Protein AF-A0A6A1I7L8-F1 (afdb_monomer_lite)

Structure (mmCIF, N/CA/C/O backbone):
data_AF-A0A6A1I7L8-F1
#
_entry.id   AF-A0A6A1I7L8-F1
#
loop_
_atom_site.group_PDB
_atom_site.id
_atom_site.type_symbol
_atom_site.label_atom_id
_atom_site.label_alt_id
_atom_site.label_comp_id
_atom_site.label_asym_id
_atom_site.label_entity_id
_atom_site.label_seq_id
_atom_site.pdbx_PDB_ins_code
_atom_site.Cartn_x
_atom_site.Cartn_y
_atom_site.Cartn_z
_atom_site.occupancy
_atom_site.B_iso_or_equiv
_atom_site.auth_seq_id
_atom_site.auth_comp_id
_atom_site.auth_asym_id
_atom_site.auth_atom_id
_atom_site.pdbx_PDB_model_num
ATOM 1 N N . MET A 1 1 ? 28.435 -13.800 -34.096 1.00 47.91 1 MET A N 1
ATOM 2 C CA . MET A 1 1 ? 28.834 -13.375 -35.457 1.00 47.91 1 MET A CA 1
ATOM 3 C C . MET A 1 1 ? 29.481 -11.978 -35.489 1.00 47.91 1 MET A C 1
ATOM 5 O O . MET A 1 1 ? 30.367 -11.780 -36.301 1.00 47.91 1 MET A O 1
ATOM 9 N N . ILE A 1 2 ? 29.151 -11.042 -34.580 1.00 52.22 2 ILE A N 1
ATOM 10 C CA . ILE A 1 2 ? 29.607 -9.632 -34.661 1.00 52.22 2 ILE A CA 1
ATOM 11 C C . ILE A 1 2 ? 30.837 -9.278 -33.787 1.00 52.22 2 ILE A C 1
ATOM 13 O O . ILE A 1 2 ? 31.568 -8.348 -34.122 1.00 52.22 2 ILE A O 1
ATOM 17 N N . ARG A 1 3 ? 31.221 -10.090 -32.781 1.00 52.28 3 ARG A N 1
ATOM 18 C CA . ARG A 1 3 ? 32.589 -10.018 -32.197 1.00 52.28 3 ARG A CA 1
ATOM 19 C C . ARG A 1 3 ? 33.664 -10.113 -33.286 1.00 52.28 3 ARG A C 1
ATOM 21 O O . ARG A 1 3 ? 34.655 -9.396 -33.232 1.00 52.28 3 ARG A O 1
ATOM 28 N N . TYR A 1 4 ? 33.412 -10.916 -34.320 1.00 58.53 4 TYR A N 1
ATOM 29 C CA . TYR A 1 4 ? 34.275 -11.013 -35.494 1.00 58.53 4 TYR A CA 1
ATOM 30 C C . TYR A 1 4 ? 34.304 -9.733 -36.335 1.00 58.53 4 TYR A C 1
ATOM 32 O O . TYR A 1 4 ? 35.308 -9.499 -36.985 1.00 58.53 4 TYR A O 1
ATOM 40 N N . LEU A 1 5 ? 33.272 -8.880 -36.303 1.00 65.12 5 LEU A N 1
ATOM 41 C CA . LEU A 1 5 ? 33.227 -7.621 -37.056 1.00 65.12 5 LEU A CA 1
ATOM 42 C C . LEU A 1 5 ? 34.087 -6.533 -36.397 1.00 65.12 5 LEU A C 1
ATOM 44 O O . LEU A 1 5 ? 34.819 -5.829 -37.085 1.00 65.12 5 LEU A O 1
ATOM 48 N N . LEU A 1 6 ? 34.036 -6.416 -35.065 1.00 69.69 6 LEU A N 1
ATOM 49 C CA . LEU A 1 6 ? 34.905 -5.508 -34.304 1.00 69.69 6 LEU A CA 1
ATOM 50 C C . LEU A 1 6 ? 36.368 -5.955 -34.409 1.00 69.69 6 LEU A C 1
ATOM 52 O O . LEU A 1 6 ? 37.236 -5.149 -34.744 1.00 69.69 6 LEU A O 1
ATOM 56 N N . PHE A 1 7 ? 36.617 -7.259 -34.242 1.00 76.19 7 PHE A N 1
ATOM 57 C CA . PHE A 1 7 ? 37.928 -7.851 -34.506 1.00 76.19 7 PHE A CA 1
ATOM 58 C C . PHE A 1 7 ? 38.370 -7.643 -35.958 1.00 76.19 7 PHE A C 1
ATOM 60 O O . PHE A 1 7 ? 39.517 -7.277 -36.170 1.00 76.19 7 PHE A O 1
ATOM 67 N N . ALA A 1 8 ? 37.488 -7.789 -36.951 1.00 74.69 8 ALA A N 1
ATOM 68 C CA . ALA A 1 8 ? 37.818 -7.559 -38.359 1.00 74.69 8 ALA A CA 1
ATOM 69 C C . ALA A 1 8 ? 38.130 -6.087 -38.663 1.00 74.69 8 ALA A C 1
ATOM 71 O O . ALA A 1 8 ? 39.012 -5.814 -39.470 1.00 74.69 8 ALA A O 1
ATOM 72 N N . ARG A 1 9 ? 37.457 -5.130 -38.011 1.00 77.50 9 ARG A N 1
ATOM 73 C CA . ARG A 1 9 ? 37.754 -3.693 -38.148 1.00 77.50 9 ARG A CA 1
ATOM 74 C C . ARG A 1 9 ? 39.106 -3.336 -37.528 1.00 77.50 9 ARG A C 1
ATOM 76 O O . ARG A 1 9 ? 39.886 -2.630 -38.159 1.00 77.50 9 ARG A O 1
ATOM 83 N N . ILE A 1 10 ? 39.409 -3.867 -36.341 1.00 82.38 10 ILE A N 1
ATOM 84 C CA . ILE A 1 10 ? 40.717 -3.701 -35.684 1.00 82.38 10 ILE A CA 1
ATOM 85 C C . ILE A 1 10 ? 41.819 -4.360 -36.524 1.00 82.38 10 ILE A C 1
ATOM 87 O O . ILE A 1 10 ? 42.832 -3.730 -36.816 1.00 82.38 10 ILE A O 1
ATOM 91 N N . LEU A 1 11 ? 41.593 -5.593 -36.986 1.00 86.12 11 LEU A N 1
ATOM 92 C CA . LEU A 1 11 ? 42.501 -6.315 -37.877 1.00 86.12 11 LEU A CA 1
ATOM 93 C C . LEU A 1 11 ? 42.720 -5.542 -39.185 1.00 86.12 11 LEU A C 1
ATOM 95 O O . LEU A 1 11 ? 43.849 -5.429 -39.646 1.00 86.12 11 LEU A O 1
ATOM 99 N N . GLY A 1 12 ? 41.662 -4.954 -39.747 1.00 81.44 12 GLY A N 1
ATOM 100 C CA . GLY A 1 12 ? 41.728 -4.105 -40.932 1.00 81.44 12 GLY A CA 1
ATOM 101 C C . GLY A 1 12 ? 42.631 -2.889 -40.730 1.00 81.44 12 GLY A C 1
ATOM 102 O O . GLY A 1 12 ? 43.485 -2.629 -41.570 1.00 81.44 12 GLY A O 1
ATOM 103 N N . ILE A 1 13 ? 42.521 -2.189 -39.597 1.00 85.69 13 ILE A N 1
ATOM 104 C CA . ILE A 1 13 ? 43.410 -1.062 -39.260 1.00 85.69 13 ILE A CA 1
ATOM 105 C C . ILE A 1 13 ? 44.871 -1.525 -39.162 1.00 85.69 13 ILE A C 1
ATOM 107 O O . ILE A 1 13 ? 45.760 -0.877 -39.717 1.00 85.69 13 ILE A O 1
ATOM 111 N N . VAL A 1 14 ? 45.120 -2.662 -38.506 1.00 87.62 14 VAL A N 1
ATOM 112 C CA . VAL A 1 14 ? 46.470 -3.230 -38.353 1.00 87.62 14 VAL A CA 1
ATOM 113 C C . VAL A 1 14 ? 47.073 -3.597 -39.712 1.00 87.62 14 VAL A C 1
ATOM 115 O O . VAL A 1 14 ? 48.212 -3.226 -40.001 1.00 87.62 14 VAL A O 1
ATOM 118 N N . VAL A 1 15 ? 46.305 -4.265 -40.577 1.00 87.19 15 VAL A N 1
ATOM 119 C CA . VAL A 1 15 ? 46.746 -4.657 -41.924 1.00 87.19 15 VAL A CA 1
ATOM 120 C C . VAL A 1 15 ? 47.022 -3.427 -42.788 1.00 87.19 15 VAL A C 1
ATOM 122 O O . VAL A 1 15 ? 48.090 -3.350 -43.392 1.00 87.19 15 VAL A O 1
ATOM 125 N N . LEU A 1 16 ? 46.122 -2.436 -42.797 1.00 84.50 16 LEU A N 1
ATOM 126 C CA . LEU A 1 16 ? 46.302 -1.196 -43.562 1.00 84.50 16 LEU A CA 1
ATOM 127 C C . LEU A 1 16 ? 47.549 -0.426 -43.103 1.00 84.50 16 LEU A C 1
ATOM 129 O O . LEU A 1 16 ? 48.313 0.065 -43.936 1.00 84.50 16 LEU A O 1
ATOM 133 N N . SER A 1 17 ? 47.801 -0.383 -41.791 1.00 83.50 17 SER A N 1
ATOM 134 C CA . SER A 1 17 ? 48.989 0.254 -41.217 1.00 83.50 17 SER A CA 1
ATOM 135 C C . SER A 1 17 ? 50.280 -0.454 -41.638 1.00 83.50 17 SER A C 1
ATOM 137 O O . SER A 1 17 ? 51.259 0.207 -41.992 1.00 83.50 17 SER A O 1
ATOM 139 N N . PHE A 1 18 ? 50.290 -1.791 -41.649 1.00 87.62 18 PHE A N 1
ATOM 140 C CA . PHE A 1 18 ? 51.451 -2.572 -42.082 1.00 87.62 18 PHE A CA 1
ATOM 141 C C . PHE A 1 18 ? 51.715 -2.407 -43.586 1.00 87.62 18 PHE A C 1
ATOM 143 O O . PHE A 1 18 ? 52.853 -2.186 -43.999 1.00 87.62 18 PHE A O 1
ATOM 150 N N . THR A 1 19 ? 50.662 -2.419 -44.412 1.00 82.25 19 THR A N 1
ATOM 151 C CA . THR A 1 19 ? 50.789 -2.190 -45.859 1.00 82.25 19 THR A CA 1
ATOM 152 C C . THR A 1 19 ? 51.269 -0.777 -46.183 1.00 82.25 19 THR A C 1
ATOM 154 O O . THR A 1 19 ? 52.142 -0.614 -47.031 1.00 82.25 19 THR A O 1
ATOM 157 N N . ALA A 1 20 ? 50.777 0.246 -45.477 1.00 82.38 20 ALA A N 1
ATOM 158 C CA . ALA A 1 20 ? 51.224 1.623 -45.669 1.00 82.38 20 ALA A CA 1
ATOM 159 C C . ALA A 1 20 ? 52.717 1.786 -45.328 1.00 82.38 20 ALA A C 1
ATOM 161 O O . ALA A 1 20 ? 53.457 2.414 -46.086 1.00 82.38 20 ALA A O 1
ATOM 162 N N . SER A 1 21 ? 53.170 1.157 -44.236 1.00 84.12 21 SER A N 1
ATOM 163 C CA . SER A 1 21 ? 54.581 1.147 -43.831 1.00 84.12 21 SER A CA 1
ATOM 164 C C . SER A 1 21 ? 55.480 0.451 -44.865 1.00 84.12 21 SER A C 1
ATOM 166 O O . SER A 1 21 ? 56.514 0.996 -45.254 1.00 84.12 21 SER A O 1
ATOM 168 N N . PHE A 1 22 ? 55.054 -0.701 -45.396 1.00 84.44 22 PHE A N 1
ATOM 169 C CA . PHE A 1 22 ? 55.787 -1.420 -46.444 1.00 84.44 22 PHE A CA 1
ATOM 170 C C . PHE A 1 22 ? 55.891 -0.624 -47.758 1.00 84.44 22 PHE A C 1
ATOM 172 O O . PHE A 1 22 ? 56.941 -0.626 -48.403 1.00 84.44 22 PHE A O 1
ATOM 179 N N . LEU A 1 23 ? 54.833 0.093 -48.157 1.00 81.25 23 LEU A N 1
ATOM 180 C CA . LEU A 1 23 ? 54.857 0.918 -49.370 1.00 81.25 23 LEU A CA 1
ATOM 181 C C . LEU A 1 23 ? 55.761 2.156 -49.246 1.00 81.25 23 LEU A C 1
ATOM 183 O O . LEU A 1 23 ? 56.382 2.536 -50.242 1.00 81.25 23 LEU A O 1
ATOM 187 N N . MET A 1 24 ? 55.895 2.748 -48.050 1.00 79.56 24 MET A N 1
ATOM 188 C CA . MET A 1 24 ? 56.848 3.846 -47.824 1.00 79.56 24 MET A CA 1
ATOM 189 C C . MET A 1 24 ? 58.300 3.405 -48.046 1.00 79.56 24 MET A C 1
ATOM 191 O O . MET A 1 24 ? 59.065 4.136 -48.671 1.00 79.56 24 MET A O 1
ATOM 195 N N . LEU A 1 25 ? 58.668 2.192 -47.614 1.00 81.81 25 LEU A N 1
ATOM 196 C CA . LEU A 1 25 ? 60.011 1.626 -47.823 1.00 81.81 25 LEU A CA 1
ATOM 197 C C . LEU A 1 25 ? 60.365 1.443 -49.309 1.00 81.81 25 LEU A C 1
ATOM 199 O O . LEU A 1 25 ? 61.539 1.466 -49.667 1.00 81.81 25 LEU A O 1
ATOM 203 N N . LYS A 1 26 ? 59.363 1.298 -50.186 1.00 82.25 26 LYS A N 1
ATOM 204 C CA . LYS A 1 26 ? 59.544 1.214 -51.645 1.00 82.25 26 LYS A CA 1
ATOM 205 C C . LYS A 1 26 ? 59.574 2.573 -52.360 1.00 82.25 26 LYS A C 1
ATOM 207 O O . LYS A 1 26 ? 59.691 2.595 -53.582 1.00 82.25 26 LYS A O 1
ATOM 212 N N . GLY A 1 27 ? 59.480 3.689 -51.633 1.00 76.44 27 GLY A N 1
ATOM 213 C CA . GLY A 1 27 ? 59.595 5.044 -52.189 1.00 76.44 27 GLY A CA 1
ATOM 214 C C . GLY A 1 27 ? 58.302 5.631 -52.772 1.00 76.44 27 GLY A C 1
ATOM 215 O O . GLY A 1 27 ? 58.328 6.726 -53.330 1.00 76.44 27 GLY A O 1
ATOM 216 N N . PHE A 1 28 ? 57.157 4.955 -52.632 1.00 75.94 28 PHE A N 1
ATOM 217 C CA . PHE A 1 28 ? 55.861 5.488 -53.063 1.00 75.94 28 PHE A CA 1
ATOM 218 C C . PHE A 1 28 ? 55.234 6.331 -51.945 1.00 75.94 28 PHE A C 1
ATOM 220 O O . PHE A 1 28 ? 54.698 5.785 -50.987 1.00 75.94 28 PHE A O 1
ATOM 227 N N . LEU A 1 29 ? 55.267 7.661 -52.064 1.00 70.00 29 LEU A N 1
ATOM 228 C CA . LEU A 1 29 ? 54.791 8.574 -51.008 1.00 70.00 29 LEU A CA 1
ATOM 229 C C . LEU A 1 29 ? 53.274 8.842 -51.031 1.00 70.00 29 LEU A C 1
ATOM 231 O O . LEU A 1 29 ? 52.680 9.103 -49.989 1.00 70.00 29 LEU A O 1
ATOM 235 N N . PHE A 1 30 ? 52.624 8.755 -52.195 1.00 78.00 30 PHE A N 1
ATOM 236 C CA . PHE A 1 30 ? 51.212 9.143 -52.348 1.00 78.00 30 PHE A CA 1
ATOM 237 C C . PHE A 1 30 ? 50.221 8.102 -51.792 1.00 78.00 30 PHE A C 1
ATOM 239 O O . PHE A 1 30 ? 49.217 8.446 -51.175 1.00 78.00 30 PHE A O 1
ATOM 246 N N . ILE A 1 31 ? 50.514 6.813 -51.974 1.00 79.12 31 ILE A N 1
ATOM 247 C CA . ILE A 1 31 ? 49.609 5.711 -51.607 1.00 79.12 31 ILE A CA 1
ATOM 248 C C . ILE A 1 31 ? 49.507 5.522 -50.074 1.00 79.12 31 ILE A C 1
ATOM 250 O O . ILE A 1 31 ? 48.390 5.389 -49.570 1.00 79.12 31 ILE A O 1
ATOM 254 N N . PRO A 1 32 ? 50.606 5.574 -49.292 1.00 80.94 32 PRO A N 1
ATOM 255 C CA . PRO A 1 32 ? 50.542 5.516 -47.828 1.00 80.94 32 PRO A CA 1
ATOM 256 C C . PRO A 1 32 ? 49.742 6.662 -47.195 1.00 80.94 32 PRO A C 1
ATOM 258 O O . PRO A 1 32 ? 49.070 6.447 -46.187 1.00 80.94 32 PRO A O 1
ATOM 261 N N . ALA A 1 33 ? 49.760 7.859 -47.794 1.00 81.50 33 ALA A N 1
ATOM 262 C CA . ALA A 1 33 ? 48.988 9.002 -47.303 1.00 81.50 33 ALA A CA 1
ATOM 263 C C . ALA A 1 33 ? 47.469 8.747 -47.374 1.00 81.50 33 ALA A C 1
ATOM 265 O O . ALA A 1 33 ? 46.736 9.065 -46.436 1.00 81.50 33 ALA A O 1
ATOM 266 N N . LEU A 1 34 ? 47.003 8.097 -48.446 1.00 83.69 34 LEU A N 1
ATOM 267 C CA . LEU A 1 34 ? 45.598 7.724 -48.615 1.00 83.69 34 LEU A CA 1
ATOM 268 C C . LEU A 1 34 ? 45.165 6.657 -47.596 1.00 83.69 34 LEU A C 1
ATOM 270 O O . LEU A 1 34 ? 44.095 6.768 -46.996 1.00 83.69 34 LEU A O 1
ATOM 274 N N . PHE A 1 35 ? 46.029 5.676 -47.317 1.00 83.00 35 PHE A N 1
ATOM 275 C CA . PHE A 1 35 ? 45.791 4.690 -46.259 1.00 83.00 35 PHE A CA 1
ATOM 276 C C . PHE A 1 35 ? 45.744 5.318 -44.860 1.00 83.00 35 PHE A C 1
ATOM 278 O O . PHE A 1 35 ? 44.886 4.944 -44.058 1.00 83.00 35 PHE A O 1
ATOM 285 N N . GLY A 1 36 ? 46.598 6.307 -44.579 1.00 82.19 36 GLY A N 1
ATOM 286 C CA . GLY A 1 36 ? 46.545 7.077 -43.334 1.00 82.19 36 GLY A CA 1
ATOM 287 C C . GLY A 1 36 ? 45.198 7.780 -43.132 1.00 82.19 36 GLY A C 1
ATOM 288 O O . GLY A 1 36 ? 44.627 7.721 -42.042 1.00 82.19 36 GLY A O 1
ATOM 289 N N . PHE A 1 37 ? 44.636 8.365 -44.195 1.00 87.62 37 PHE A N 1
ATOM 290 C CA . PHE A 1 37 ? 43.309 8.987 -44.147 1.00 87.62 37 PHE A CA 1
ATOM 291 C C . PHE A 1 37 ? 42.193 7.963 -43.873 1.00 87.62 37 PHE A C 1
ATOM 293 O O . PHE A 1 37 ? 41.321 8.207 -43.037 1.00 87.62 37 PHE A O 1
ATOM 300 N N . CYS A 1 38 ? 42.245 6.783 -44.502 1.00 82.25 38 CYS A N 1
ATOM 301 C CA . CYS A 1 38 ? 41.293 5.699 -44.238 1.00 82.25 38 CYS A CA 1
ATOM 302 C C . CYS A 1 38 ? 41.364 5.187 -42.790 1.00 82.25 38 CYS A C 1
ATOM 304 O O . CYS A 1 38 ? 40.324 4.948 -42.176 1.00 82.25 38 CYS A O 1
ATOM 306 N N . ILE A 1 39 ? 42.570 5.051 -42.226 1.00 85.56 39 ILE A N 1
ATOM 307 C CA . ILE A 1 39 ? 42.762 4.637 -40.829 1.00 85.56 39 ILE A CA 1
ATOM 308 C C . ILE A 1 39 ? 42.172 5.678 -39.872 1.00 85.56 39 ILE A C 1
ATOM 310 O O . ILE A 1 39 ? 41.450 5.313 -38.944 1.00 85.56 39 ILE A O 1
ATOM 314 N N . LEU A 1 40 ? 42.417 6.971 -40.112 1.00 87.69 40 LEU A N 1
ATOM 315 C CA . LEU A 1 40 ? 41.832 8.047 -39.308 1.00 87.69 40 LEU A CA 1
ATOM 316 C C . LEU A 1 40 ? 40.300 8.037 -39.369 1.00 87.69 40 LEU A C 1
ATOM 318 O O . LEU A 1 40 ? 39.649 8.116 -38.328 1.00 87.69 40 LEU A O 1
ATOM 322 N N . ALA A 1 41 ? 39.718 7.875 -40.559 1.00 85.00 41 ALA A N 1
ATOM 323 C CA . ALA A 1 41 ? 38.268 7.802 -40.727 1.00 85.00 41 ALA A CA 1
ATOM 324 C C . ALA A 1 41 ? 37.651 6.607 -39.972 1.00 85.00 41 ALA A C 1
ATOM 326 O O . ALA A 1 41 ? 36.647 6.771 -39.274 1.00 85.00 41 ALA A O 1
ATOM 327 N N . LEU A 1 42 ? 38.274 5.424 -40.051 1.00 82.00 42 LEU A N 1
ATOM 328 C CA . LEU A 1 42 ? 37.834 4.226 -39.327 1.00 82.00 42 LEU A CA 1
ATOM 329 C C . LEU A 1 42 ? 37.952 4.389 -37.804 1.00 82.00 42 LEU A C 1
ATOM 331 O O . LEU A 1 42 ? 37.029 4.011 -37.080 1.00 82.00 42 LEU A O 1
ATOM 335 N N . SER A 1 43 ? 39.039 4.993 -37.318 1.00 84.00 43 SER A N 1
ATOM 336 C CA . SER A 1 43 ? 39.232 5.284 -35.891 1.00 84.00 43 SER A CA 1
ATOM 337 C C . SER A 1 43 ? 38.190 6.268 -35.355 1.00 84.00 43 SER A C 1
ATOM 339 O O . SER A 1 43 ? 37.606 6.026 -34.299 1.00 84.00 43 SER A O 1
ATOM 341 N N . VAL A 1 44 ? 37.893 7.346 -36.091 1.00 87.44 44 VAL A N 1
ATOM 342 C CA . VAL A 1 44 ? 36.852 8.317 -35.705 1.00 87.44 44 VAL A CA 1
ATOM 343 C C . VAL A 1 44 ? 35.470 7.664 -35.685 1.00 87.44 44 VAL A C 1
ATOM 345 O O . VAL A 1 44 ? 34.674 7.933 -34.783 1.00 87.44 44 VAL A O 1
ATOM 348 N N . PHE A 1 45 ? 35.178 6.792 -36.651 1.00 83.56 45 PHE A N 1
ATOM 349 C CA . PHE A 1 45 ? 33.917 6.058 -36.699 1.00 83.56 45 PHE A CA 1
ATOM 350 C C . PHE A 1 45 ? 33.751 5.124 -35.488 1.00 83.56 45 PHE A C 1
ATOM 352 O O . PHE A 1 45 ? 32.720 5.180 -34.820 1.00 83.56 45 PHE A O 1
ATOM 359 N N . LEU A 1 46 ? 34.780 4.336 -35.152 1.00 80.62 46 LEU A N 1
ATOM 360 C CA . LEU A 1 46 ? 34.793 3.465 -33.966 1.00 80.62 46 LEU A CA 1
ATOM 361 C C . LEU A 1 46 ? 34.649 4.253 -32.658 1.00 80.62 46 LEU A C 1
ATOM 363 O O . LEU A 1 46 ? 33.890 3.853 -31.777 1.00 80.62 46 LEU A O 1
ATOM 367 N N . TYR A 1 47 ? 35.338 5.389 -32.542 1.00 83.06 47 TYR A N 1
ATOM 368 C CA . TYR A 1 47 ? 35.251 6.245 -31.361 1.00 83.06 47 TYR A CA 1
ATOM 369 C C . TYR A 1 47 ? 33.837 6.807 -31.162 1.00 83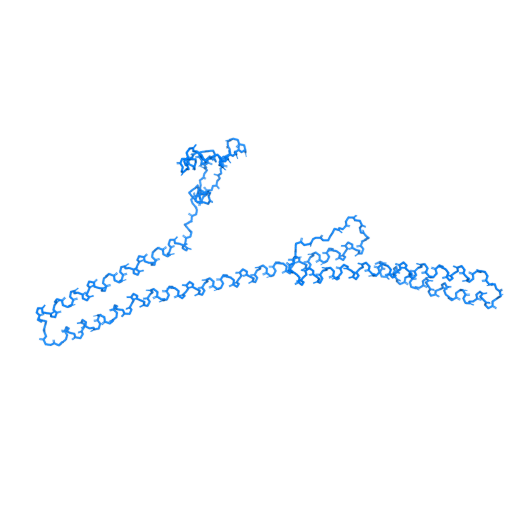.06 47 TYR A C 1
ATOM 371 O O . TYR A 1 47 ? 33.304 6.780 -30.052 1.00 83.06 47 TYR A O 1
ATOM 379 N N . LYS A 1 48 ? 33.194 7.278 -32.241 1.00 78.38 48 LYS A N 1
ATOM 380 C CA . LYS A 1 48 ? 31.808 7.769 -32.193 1.00 78.38 48 LYS A CA 1
ATOM 381 C C . LYS A 1 48 ? 30.813 6.676 -31.809 1.00 78.38 48 LYS A C 1
ATOM 383 O O . LYS A 1 48 ? 29.853 6.963 -31.097 1.00 78.38 48 LYS A O 1
ATOM 388 N N . ASP A 1 49 ? 31.035 5.454 -32.275 1.00 75.19 49 ASP A N 1
ATOM 389 C CA . ASP A 1 49 ? 30.193 4.303 -31.956 1.00 75.19 49 ASP A CA 1
ATOM 390 C C . ASP A 1 49 ? 30.285 3.930 -30.466 1.00 75.19 49 ASP A C 1
ATOM 392 O O . ASP A 1 49 ? 29.268 3.839 -29.778 1.00 75.19 49 ASP A O 1
ATOM 396 N N . GLN A 1 50 ? 31.502 3.857 -29.914 1.00 76.31 50 GLN A N 1
ATOM 397 C CA . GLN A 1 50 ? 31.684 3.631 -28.477 1.00 76.31 50 GLN A CA 1
ATOM 398 C C . GLN A 1 50 ? 31.092 4.751 -27.614 1.00 76.31 50 GLN A C 1
ATOM 400 O O . GLN A 1 50 ? 30.416 4.469 -26.626 1.00 76.31 50 GLN A O 1
ATOM 405 N N . GLN A 1 51 ? 31.277 6.014 -28.008 1.00 75.88 51 GLN A N 1
ATOM 406 C CA . GLN A 1 51 ? 30.689 7.173 -27.325 1.00 75.88 51 GLN A CA 1
ATOM 407 C C . GLN A 1 51 ? 29.158 7.092 -27.231 1.00 75.88 51 GLN A C 1
ATOM 409 O O . GLN A 1 51 ? 28.588 7.455 -26.204 1.00 75.88 51 GLN A O 1
ATOM 414 N N . LYS A 1 52 ? 28.471 6.595 -28.269 1.00 73.00 52 LYS A N 1
ATOM 415 C CA . LYS A 1 52 ? 27.010 6.413 -28.227 1.00 73.00 52 LYS A CA 1
ATOM 416 C C . LYS A 1 52 ? 26.590 5.383 -27.182 1.00 73.00 52 LYS A C 1
ATOM 418 O O . LYS A 1 52 ? 25.605 5.606 -26.484 1.00 73.00 52 LYS A O 1
ATOM 423 N N . THR A 1 53 ? 27.321 4.277 -27.080 1.00 71.19 53 THR A N 1
ATOM 424 C CA . THR A 1 53 ? 27.038 3.213 -26.109 1.00 71.19 53 THR A CA 1
ATOM 425 C C . THR A 1 53 ? 27.283 3.683 -24.676 1.00 71.19 53 THR A C 1
ATOM 427 O O . THR A 1 53 ? 26.434 3.465 -23.815 1.00 71.19 53 THR A O 1
ATOM 430 N N . VAL A 1 54 ? 28.386 4.400 -24.433 1.00 75.94 54 VAL A N 1
ATOM 431 C CA . VAL A 1 54 ? 28.705 4.966 -23.110 1.00 75.94 54 VAL A CA 1
ATOM 432 C C . VAL A 1 54 ? 27.638 5.963 -22.663 1.00 75.94 54 VAL A C 1
ATOM 434 O O . VAL A 1 54 ? 27.110 5.819 -21.566 1.00 75.94 54 VAL A O 1
ATOM 437 N N . LYS A 1 55 ? 27.224 6.895 -23.531 1.00 75.31 55 LYS A N 1
ATOM 438 C CA . LYS A 1 55 ? 26.166 7.863 -23.192 1.00 75.31 55 LYS A CA 1
ATOM 439 C C . LYS A 1 55 ? 24.848 7.196 -22.805 1.00 75.31 55 LYS A C 1
ATOM 441 O O . LYS A 1 55 ? 24.161 7.670 -21.913 1.00 75.31 55 LYS A O 1
ATOM 446 N N . ARG A 1 56 ? 24.481 6.078 -23.441 1.00 70.94 56 ARG A N 1
ATOM 447 C CA . ARG A 1 56 ? 23.266 5.328 -23.065 1.00 70.94 56 ARG A CA 1
ATOM 448 C C . ARG A 1 56 ? 23.372 4.713 -21.674 1.00 70.94 56 ARG A C 1
ATOM 450 O O . ARG A 1 56 ? 22.383 4.724 -20.949 1.00 70.94 56 ARG A O 1
ATOM 457 N N . MET A 1 57 ? 24.548 4.200 -21.312 1.00 72.50 57 MET A N 1
ATOM 458 C CA . MET A 1 57 ? 24.805 3.702 -19.960 1.00 72.50 57 MET A CA 1
ATOM 459 C C . MET A 1 57 ? 24.790 4.834 -18.930 1.00 72.50 57 MET A C 1
ATOM 461 O O . MET A 1 57 ? 24.211 4.656 -17.865 1.00 72.50 57 MET A O 1
ATOM 465 N N . GLU A 1 58 ? 25.360 5.999 -19.252 1.00 78.62 58 GLU A N 1
ATOM 466 C CA . GLU A 1 58 ? 25.286 7.192 -18.396 1.00 78.62 58 GLU A CA 1
ATOM 467 C C . GLU A 1 58 ? 23.834 7.606 -18.146 1.00 78.62 58 GLU A C 1
ATOM 469 O O . GLU A 1 58 ? 23.447 7.747 -16.992 1.00 78.62 58 GLU A O 1
ATOM 474 N N . TYR A 1 59 ? 23.004 7.680 -19.193 1.00 72.88 59 TYR A N 1
ATOM 475 C CA . TYR A 1 59 ? 21.576 7.976 -19.041 1.00 72.88 59 TYR A CA 1
ATOM 476 C C . TYR A 1 59 ? 20.840 6.952 -18.172 1.00 72.88 59 TYR A C 1
ATOM 478 O O . TYR A 1 59 ? 19.955 7.323 -17.406 1.00 72.88 59 TYR A O 1
ATOM 486 N N . LEU A 1 60 ? 21.199 5.667 -18.251 1.00 70.88 60 LEU A N 1
ATOM 487 C CA . LEU A 1 60 ? 20.609 4.658 -17.373 1.00 70.88 60 LEU A CA 1
ATOM 488 C C . LEU A 1 60 ? 21.025 4.879 -15.917 1.00 70.88 60 LEU A C 1
ATOM 490 O O . LEU A 1 60 ? 20.186 4.828 -15.021 1.00 70.88 60 LEU A O 1
ATOM 494 N N . ILE A 1 61 ? 22.308 5.133 -15.670 1.00 76.31 61 ILE A N 1
ATOM 495 C CA . ILE A 1 61 ? 22.812 5.394 -14.318 1.00 76.31 61 ILE A CA 1
ATOM 496 C C . ILE A 1 61 ? 22.133 6.640 -13.745 1.00 76.31 61 ILE A C 1
ATOM 498 O O . ILE A 1 61 ? 21.707 6.626 -12.594 1.00 76.31 61 ILE A O 1
ATOM 502 N N . GLU A 1 62 ? 21.967 7.676 -14.563 1.00 76.19 62 GLU A N 1
ATOM 503 C CA . GLU A 1 62 ? 21.261 8.902 -14.210 1.00 76.19 62 GLU A CA 1
ATOM 504 C C . GLU A 1 62 ? 19.782 8.631 -13.887 1.00 76.19 62 GLU A C 1
ATOM 506 O O . GLU A 1 62 ? 19.299 9.053 -12.839 1.00 76.19 62 GLU A O 1
ATOM 511 N N . SER A 1 63 ? 19.081 7.829 -14.696 1.00 68.44 63 SER A N 1
ATOM 512 C CA . SER A 1 63 ? 17.688 7.446 -14.410 1.00 68.44 63 SER A CA 1
ATOM 513 C C . SER A 1 63 ? 17.526 6.648 -13.114 1.00 68.44 63 SER A C 1
ATOM 515 O O . SER A 1 63 ? 16.571 6.863 -12.370 1.00 68.44 63 SER A O 1
ATOM 517 N N . ILE A 1 64 ? 18.486 5.771 -12.794 1.00 68.25 64 ILE A N 1
ATOM 518 C CA . ILE A 1 64 ? 18.497 5.026 -11.530 1.00 68.25 64 ILE A CA 1
ATOM 519 C C . ILE A 1 64 ? 18.770 5.982 -10.369 1.00 68.25 64 ILE A C 1
ATOM 521 O O . ILE A 1 64 ? 18.124 5.879 -9.329 1.00 68.25 64 ILE A O 1
ATOM 525 N N . HIS A 1 65 ? 19.701 6.922 -10.544 1.00 70.38 65 HIS A N 1
ATOM 526 C CA . HIS A 1 65 ? 20.052 7.902 -9.521 1.00 70.38 65 HIS A CA 1
ATOM 527 C C . HIS A 1 65 ? 18.877 8.827 -9.175 1.00 70.38 65 HIS A C 1
ATOM 529 O O . HIS A 1 65 ? 18.674 9.141 -8.004 1.00 70.38 65 HIS A O 1
ATOM 535 N N . TYR A 1 66 ? 18.077 9.212 -10.173 1.00 73.12 66 TYR A N 1
ATOM 536 C CA . TYR A 1 66 ? 16.907 10.077 -9.998 1.00 73.12 66 TYR A CA 1
ATOM 537 C C . TYR A 1 66 ? 15.581 9.325 -9.789 1.00 73.12 66 TYR A C 1
ATOM 539 O O . TYR A 1 66 ? 14.548 9.963 -9.601 1.00 73.12 66 TYR A O 1
ATOM 547 N N . GLY A 1 67 ? 15.585 7.987 -9.783 1.00 63.72 67 GLY A N 1
ATOM 548 C CA . GLY A 1 67 ? 14.397 7.163 -9.525 1.00 63.72 67 GLY A CA 1
ATOM 549 C C . GLY A 1 67 ? 13.351 7.143 -10.650 1.00 63.72 67 GLY A C 1
ATOM 550 O O . GLY A 1 67 ? 12.272 6.579 -10.463 1.00 63.72 67 GLY A O 1
ATOM 551 N N . ASP A 1 68 ? 13.653 7.713 -11.819 1.00 67.50 68 ASP A N 1
ATOM 552 C CA . ASP A 1 68 ? 12.766 7.706 -12.985 1.00 67.50 68 ASP A CA 1
ATOM 553 C C . ASP A 1 68 ? 12.956 6.421 -13.807 1.00 67.50 68 ASP A C 1
ATOM 555 O O . ASP A 1 68 ? 13.618 6.384 -14.843 1.00 67.50 68 ASP A O 1
ATOM 559 N N . LEU A 1 69 ? 12.366 5.329 -13.316 1.00 66.81 69 LEU A N 1
ATOM 560 C CA . LEU A 1 69 ? 12.380 4.013 -13.971 1.00 66.81 69 LEU A CA 1
ATOM 561 C C . LEU A 1 69 ? 11.249 3.852 -15.005 1.00 66.81 69 LEU A C 1
ATOM 563 O O . LEU A 1 69 ? 10.888 2.730 -15.359 1.00 66.81 69 LEU A O 1
ATOM 567 N N . SER A 1 70 ? 10.639 4.951 -15.461 1.00 66.56 70 SER A N 1
ATOM 568 C CA . SER A 1 70 ? 9.595 4.919 -16.495 1.00 66.56 70 SER A CA 1
ATOM 569 C C . SER A 1 70 ? 10.159 4.885 -17.923 1.00 66.56 70 SER A C 1
ATOM 571 O O . SER A 1 70 ? 9.418 4.679 -18.886 1.00 66.56 70 SER A O 1
ATOM 573 N N . LEU A 1 71 ? 11.476 5.063 -18.061 1.00 64.56 71 LEU A N 1
ATOM 574 C CA . LEU A 1 71 ? 12.164 5.189 -19.338 1.00 64.56 71 LEU A CA 1
ATOM 575 C C . LEU A 1 71 ? 12.206 3.869 -20.114 1.00 64.56 71 LEU A C 1
ATOM 577 O O . LEU A 1 71 ? 12.738 2.861 -19.657 1.00 64.56 71 LEU A O 1
ATOM 581 N N . PHE A 1 72 ? 11.700 3.914 -21.344 1.00 62.62 72 PHE A N 1
ATOM 582 C CA . PHE A 1 72 ? 11.786 2.822 -22.306 1.00 62.62 72 PHE A CA 1
ATOM 583 C C . PHE A 1 72 ? 12.757 3.218 -23.416 1.00 62.62 72 PHE A C 1
ATOM 585 O O . PHE A 1 72 ? 12.569 4.252 -24.059 1.00 62.62 72 PHE A O 1
ATOM 592 N N . TYR A 1 73 ? 13.795 2.418 -23.663 1.00 64.62 73 TYR A N 1
ATOM 593 C CA . TYR A 1 73 ? 14.741 2.717 -24.739 1.00 64.62 73 TYR A CA 1
ATOM 594 C C . TYR A 1 73 ? 14.160 2.277 -26.096 1.00 64.62 73 TYR A C 1
ATOM 596 O O . TYR A 1 73 ? 13.941 1.075 -26.286 1.00 64.62 73 TYR A O 1
ATOM 604 N N . PRO A 1 74 ? 13.907 3.203 -27.047 1.00 61.06 74 PRO A N 1
ATOM 605 C CA . PRO A 1 74 ? 13.349 2.869 -28.356 1.00 61.06 74 PRO A CA 1
ATOM 606 C C . PRO A 1 74 ? 14.381 2.145 -29.231 1.00 61.06 74 PRO A C 1
ATOM 608 O O . PRO A 1 74 ? 15.543 2.547 -29.306 1.00 61.06 74 PRO A O 1
ATOM 611 N N . SER A 1 75 ? 13.950 1.081 -29.910 1.00 62.03 75 SER A N 1
ATOM 612 C CA . SER A 1 75 ? 14.817 0.157 -30.659 1.00 62.03 75 SER A CA 1
ATOM 613 C C . SER A 1 75 ? 14.647 0.224 -32.187 1.00 62.03 75 SER A C 1
ATOM 615 O O . SER A 1 75 ? 15.387 -0.437 -32.916 1.00 62.03 75 SER A O 1
ATOM 617 N N . ASP A 1 76 ? 13.719 1.039 -32.697 1.00 58.75 76 ASP A N 1
ATOM 618 C CA . ASP A 1 76 ? 13.277 0.980 -34.101 1.00 58.75 76 ASP A CA 1
ATOM 619 C C . ASP A 1 76 ? 14.320 1.446 -35.130 1.00 58.75 76 ASP A C 1
ATOM 621 O O . ASP A 1 76 ? 14.326 0.966 -36.261 1.00 58.75 76 ASP A O 1
ATOM 625 N N . SER A 1 77 ? 15.250 2.328 -34.753 1.00 56.50 77 SER A N 1
ATOM 626 C CA . SER A 1 77 ? 16.298 2.846 -35.651 1.00 56.50 77 SER A CA 1
ATOM 627 C C . SER A 1 77 ? 17.701 2.305 -35.343 1.00 56.50 77 SER A C 1
ATOM 629 O O . SER A 1 77 ? 18.699 2.923 -35.719 1.00 56.50 77 SER A O 1
ATOM 631 N N . MET A 1 78 ? 17.790 1.206 -34.593 1.00 63.81 78 MET A N 1
ATOM 632 C CA . MET A 1 78 ? 19.038 0.695 -34.024 1.00 63.81 78 MET A CA 1
ATOM 633 C C . MET A 1 78 ? 19.600 -0.504 -34.796 1.00 63.81 78 MET A C 1
ATOM 635 O O . MET A 1 78 ? 18.858 -1.306 -35.363 1.00 63.81 78 MET A O 1
ATOM 639 N N . THR A 1 79 ? 20.925 -0.649 -34.799 1.00 70.62 79 THR A N 1
ATOM 640 C CA . THR A 1 79 ? 21.589 -1.882 -35.251 1.00 70.62 79 THR A CA 1
ATOM 641 C C . THR A 1 79 ? 21.245 -3.053 -34.320 1.00 70.62 79 THR A C 1
ATOM 643 O O . THR A 1 79 ? 20.857 -2.844 -33.172 1.00 70.62 79 THR A O 1
ATOM 646 N N . GLU A 1 80 ? 21.378 -4.298 -34.783 1.00 72.56 80 GLU A N 1
ATOM 647 C CA . GLU A 1 80 ? 20.991 -5.485 -33.993 1.00 72.56 80 GLU A CA 1
ATOM 648 C C . GLU A 1 80 ? 21.678 -5.568 -32.614 1.00 72.56 80 GLU A C 1
ATOM 650 O O . GLU A 1 80 ? 21.039 -5.932 -31.628 1.00 72.56 80 GLU A O 1
ATOM 655 N N . ASP A 1 81 ? 22.940 -5.141 -32.497 1.00 65.75 81 ASP A N 1
ATOM 656 C CA . ASP A 1 81 ? 23.649 -5.101 -31.208 1.00 65.75 81 ASP A CA 1
ATOM 657 C C . ASP A 1 81 ? 23.097 -4.015 -30.272 1.00 65.75 81 ASP A C 1
ATOM 659 O O . ASP A 1 81 ? 22.989 -4.205 -29.059 1.00 65.75 81 ASP A O 1
ATOM 663 N N . GLU A 1 82 ? 22.713 -2.871 -30.835 1.00 65.69 82 GLU A N 1
ATOM 664 C CA . GLU A 1 82 ? 22.111 -1.771 -30.089 1.00 65.69 82 GLU A CA 1
ATOM 665 C C . GLU A 1 82 ? 20.700 -2.133 -29.606 1.00 65.69 82 GLU A C 1
ATOM 667 O O . GLU A 1 82 ? 20.345 -1.793 -28.477 1.00 65.69 82 GLU A O 1
ATOM 672 N N . LYS A 1 83 ? 19.932 -2.887 -30.407 1.00 74.81 83 LYS A N 1
ATOM 673 C CA . LYS A 1 83 ? 18.638 -3.454 -30.000 1.00 74.81 83 LYS A CA 1
ATOM 674 C C . LYS A 1 83 ? 18.795 -4.479 -28.881 1.00 74.81 83 LYS A C 1
ATOM 676 O O . LYS A 1 83 ? 18.036 -4.438 -27.916 1.00 74.81 83 LYS A O 1
ATOM 681 N N . ALA A 1 84 ? 19.779 -5.374 -28.982 1.00 76.12 84 ALA A N 1
ATOM 682 C CA . ALA A 1 84 ? 20.052 -6.371 -27.949 1.00 76.12 84 ALA A CA 1
ATOM 683 C C . ALA A 1 84 ? 20.441 -5.711 -26.616 1.00 76.12 84 ALA A C 1
ATOM 685 O O . ALA A 1 84 ? 19.926 -6.092 -25.563 1.00 76.12 84 ALA A O 1
ATOM 686 N N . LEU A 1 85 ? 21.291 -4.677 -26.664 1.00 75.94 85 LEU A N 1
ATOM 687 C CA . LEU A 1 85 ? 21.645 -3.889 -25.487 1.00 75.94 85 LEU A CA 1
ATOM 688 C C . LEU A 1 85 ? 20.419 -3.173 -24.909 1.00 75.94 85 LEU A C 1
ATOM 690 O O . LEU A 1 85 ? 20.155 -3.322 -23.721 1.00 75.94 85 LEU A O 1
ATOM 694 N N . ALA A 1 86 ? 19.642 -2.460 -25.732 1.00 75.88 86 ALA A N 1
ATOM 695 C CA . ALA A 1 86 ? 18.429 -1.767 -25.290 1.00 75.88 86 ALA A CA 1
ATOM 696 C C . ALA A 1 86 ? 17.409 -2.732 -24.659 1.00 75.88 86 ALA A C 1
ATOM 698 O O . ALA A 1 86 ? 16.867 -2.448 -23.595 1.00 75.88 86 ALA A O 1
ATOM 699 N N . SER A 1 87 ? 17.205 -3.911 -25.252 1.00 81.56 87 SER A N 1
ATOM 700 C CA . SER A 1 87 ? 16.311 -4.940 -24.714 1.00 81.56 87 SER A CA 1
ATOM 701 C C . SER A 1 87 ? 16.800 -5.499 -23.378 1.00 81.56 87 SER A C 1
ATOM 703 O O . SER A 1 87 ? 16.002 -5.650 -22.455 1.00 81.56 87 SER A O 1
ATOM 705 N N . SER A 1 88 ? 18.096 -5.806 -23.254 1.00 81.44 88 SER A N 1
ATOM 706 C CA . SER A 1 88 ? 18.676 -6.268 -21.986 1.00 81.44 88 SER A CA 1
ATOM 707 C C . SER A 1 88 ? 18.557 -5.203 -20.898 1.00 81.44 88 SER A C 1
ATOM 709 O O . SER A 1 88 ? 18.384 -5.523 -19.724 1.00 81.44 88 SER A O 1
ATOM 711 N N . MET A 1 89 ? 18.662 -3.939 -21.294 1.00 76.25 89 MET A N 1
ATOM 712 C CA . MET A 1 89 ? 18.611 -2.791 -20.410 1.00 76.25 89 MET A CA 1
ATOM 713 C C . MET A 1 89 ? 17.188 -2.529 -19.906 1.00 76.25 89 MET A C 1
ATOM 715 O O . MET A 1 89 ? 16.985 -2.411 -18.700 1.00 76.25 89 MET A O 1
ATOM 719 N N . ASN A 1 90 ? 16.197 -2.575 -20.800 1.00 82.38 90 ASN A N 1
ATOM 720 C CA . ASN A 1 90 ? 14.778 -2.515 -20.443 1.00 82.38 90 ASN A CA 1
ATOM 721 C C . ASN A 1 90 ? 14.388 -3.677 -19.509 1.00 82.38 90 ASN A C 1
ATOM 723 O O . ASN A 1 90 ? 13.705 -3.459 -18.514 1.00 82.38 90 ASN A O 1
ATOM 727 N N . ALA A 1 91 ? 14.866 -4.901 -19.770 1.00 83.94 91 ALA A N 1
ATOM 728 C CA . ALA A 1 91 ? 14.598 -6.052 -18.902 1.00 83.94 91 ALA A CA 1
ATOM 729 C C . ALA A 1 91 ? 15.190 -5.885 -17.489 1.00 83.94 91 ALA A C 1
ATOM 731 O O . ALA A 1 91 ? 14.549 -6.242 -16.500 1.00 83.94 91 ALA A O 1
ATOM 732 N N . ALA A 1 92 ? 16.401 -5.327 -17.379 1.00 83.69 92 ALA A N 1
ATOM 733 C CA . ALA A 1 92 ? 17.021 -5.033 -16.089 1.00 83.69 92 ALA A CA 1
ATOM 734 C C . ALA A 1 92 ? 16.261 -3.939 -15.320 1.00 83.69 92 ALA A C 1
ATOM 736 O O . ALA A 1 92 ? 16.043 -4.084 -14.117 1.00 83.69 92 ALA A O 1
ATOM 737 N N . LEU A 1 93 ? 15.826 -2.882 -16.015 1.00 80.56 93 LEU A N 1
ATOM 738 C CA . LEU A 1 93 ? 15.034 -1.794 -15.440 1.00 80.56 93 LEU A CA 1
ATOM 739 C C . LEU A 1 93 ? 13.686 -2.303 -14.912 1.00 80.56 93 LEU A C 1
ATOM 741 O O . LEU A 1 93 ? 13.306 -1.989 -13.787 1.00 80.56 93 LEU A O 1
ATOM 745 N N . GLU A 1 94 ? 13.006 -3.154 -15.682 1.00 83.69 94 GLU A N 1
ATOM 746 C CA . GLU A 1 94 ? 11.723 -3.746 -15.296 1.00 83.69 94 GLU A CA 1
ATOM 747 C C . GLU A 1 94 ? 11.866 -4.657 -14.068 1.00 83.69 94 GLU A C 1
ATOM 749 O O . GLU A 1 94 ? 11.085 -4.576 -13.117 1.00 83.69 94 GLU A O 1
ATOM 754 N N . ALA A 1 95 ? 12.922 -5.477 -14.025 1.00 84.06 95 ALA A N 1
ATOM 755 C CA . ALA A 1 95 ? 13.223 -6.307 -12.862 1.00 84.06 95 ALA A CA 1
ATOM 756 C C . ALA A 1 95 ? 13.531 -5.464 -11.611 1.00 84.06 95 ALA A C 1
ATOM 758 O O . ALA A 1 95 ? 13.087 -5.802 -10.510 1.00 84.06 95 ALA A O 1
ATOM 759 N N . LEU A 1 96 ? 14.273 -4.363 -11.767 1.00 80.94 96 LEU A N 1
ATOM 760 C CA . LEU A 1 96 ? 14.573 -3.433 -10.679 1.00 80.94 96 LEU A CA 1
ATOM 761 C C . LEU A 1 96 ? 13.296 -2.748 -10.176 1.00 80.94 96 LEU A C 1
ATOM 763 O O . LEU A 1 96 ? 13.045 -2.737 -8.972 1.00 80.94 96 LEU A O 1
ATOM 767 N N . ARG A 1 97 ? 12.465 -2.241 -11.093 1.00 81.25 97 ARG A N 1
ATOM 768 C CA . ARG A 1 97 ? 11.176 -1.606 -10.797 1.00 81.25 97 ARG A CA 1
ATOM 769 C C . ARG A 1 97 ? 10.266 -2.541 -10.013 1.00 81.25 97 ARG A C 1
ATOM 771 O O . ARG A 1 97 ? 9.735 -2.143 -8.981 1.00 81.25 97 ARG A O 1
ATOM 778 N N . SER A 1 98 ? 10.119 -3.784 -10.470 1.00 85.25 98 SER A N 1
ATOM 779 C CA . SER A 1 98 ? 9.305 -4.796 -9.792 1.00 85.25 98 SER A CA 1
ATOM 780 C C . SER A 1 98 ? 9.797 -5.057 -8.365 1.00 85.25 98 SER A C 1
ATOM 782 O O . SER A 1 98 ? 9.002 -5.045 -7.424 1.00 85.25 98 SER A O 1
ATOM 784 N N . ARG A 1 99 ? 11.116 -5.209 -8.179 1.00 84.81 99 ARG A N 1
ATOM 785 C CA . ARG A 1 99 ? 11.715 -5.417 -6.853 1.00 84.81 99 ARG A CA 1
ATOM 786 C C . ARG A 1 99 ? 11.501 -4.224 -5.930 1.00 84.81 99 ARG A C 1
ATOM 788 O O . ARG A 1 99 ? 11.032 -4.428 -4.816 1.00 84.81 99 ARG A O 1
ATOM 795 N N . LEU A 1 100 ? 11.795 -3.011 -6.395 1.00 82.44 100 LEU A N 1
ATOM 796 C CA . LEU A 1 100 ? 11.623 -1.785 -5.611 1.00 82.44 100 LEU A CA 1
ATOM 797 C C . LEU A 1 100 ? 10.158 -1.559 -5.235 1.00 82.44 100 LEU A C 1
ATOM 799 O O . LEU A 1 100 ? 9.861 -1.253 -4.086 1.00 82.44 100 LEU A O 1
ATOM 803 N N . TYR A 1 101 ? 9.232 -1.771 -6.171 1.00 82.12 101 TYR A N 1
ATOM 804 C CA . TYR A 1 101 ? 7.804 -1.686 -5.881 1.00 82.12 101 TYR A CA 1
ATOM 805 C C . TYR A 1 101 ? 7.402 -2.699 -4.805 1.00 82.12 101 TYR A C 1
ATOM 807 O O . TYR A 1 101 ? 6.788 -2.325 -3.810 1.00 82.12 101 TYR A O 1
ATOM 815 N N . SER A 1 102 ? 7.812 -3.964 -4.952 1.00 84.19 102 SER A N 1
ATOM 816 C CA . SER A 1 102 ? 7.502 -5.001 -3.963 1.00 84.19 102 SER A CA 1
ATOM 817 C C . SER A 1 102 ? 8.093 -4.706 -2.583 1.00 84.19 102 SER A C 1
ATOM 819 O O . SER A 1 102 ? 7.420 -4.930 -1.582 1.00 84.19 102 SER A O 1
ATOM 821 N N . SER A 1 103 ? 9.314 -4.163 -2.508 1.00 85.50 103 SER A N 1
ATOM 822 C CA . SER A 1 103 ? 9.950 -3.840 -1.230 1.00 85.50 103 SER A CA 1
ATOM 823 C C . SER A 1 103 ? 9.293 -2.645 -0.553 1.00 85.50 103 SER A C 1
ATOM 825 O O 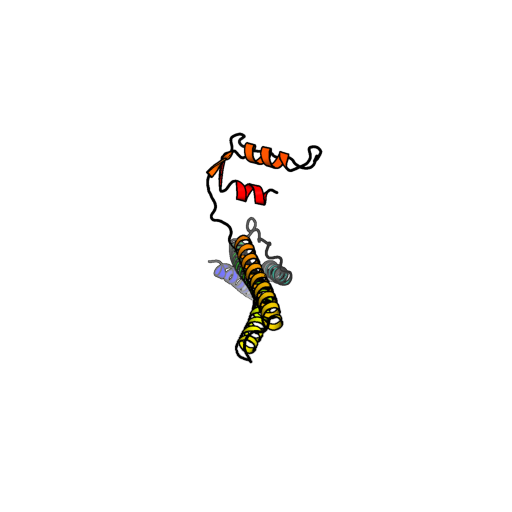. SER A 1 103 ? 9.031 -2.708 0.641 1.00 85.50 103 SER A O 1
ATOM 827 N N . VAL A 1 104 ? 8.985 -1.585 -1.309 1.00 80.69 104 VAL A N 1
ATOM 828 C CA . VAL A 1 104 ? 8.316 -0.391 -0.773 1.00 80.69 104 VAL A CA 1
ATOM 829 C C . VAL A 1 104 ? 6.909 -0.735 -0.289 1.00 80.69 104 VAL A C 1
ATOM 831 O O . VAL A 1 104 ? 6.521 -0.318 0.798 1.00 80.69 104 VAL A O 1
ATOM 834 N N . VAL A 1 105 ? 6.154 -1.531 -1.054 1.00 83.19 105 VAL A N 1
ATOM 835 C CA . VAL A 1 105 ? 4.825 -1.997 -0.632 1.00 83.19 105 VAL A CA 1
ATOM 836 C C . VAL A 1 105 ? 4.930 -2.862 0.623 1.00 83.19 105 VAL A C 1
ATOM 838 O O . VAL A 1 105 ? 4.200 -2.616 1.576 1.00 83.19 105 VAL A O 1
ATOM 841 N N . ALA A 1 106 ? 5.864 -3.816 0.674 1.00 82.56 106 ALA A N 1
ATOM 842 C CA . ALA A 1 106 ? 6.046 -4.669 1.848 1.00 82.56 106 ALA A CA 1
ATOM 843 C C . ALA A 1 106 ? 6.450 -3.874 3.105 1.00 82.56 106 ALA A C 1
ATOM 845 O O . ALA A 1 106 ? 5.990 -4.176 4.208 1.00 82.56 106 ALA A O 1
ATOM 846 N N . GLU A 1 107 ? 7.295 -2.853 2.957 1.00 85.94 107 GLU A N 1
ATOM 847 C CA . GLU A 1 107 ? 7.686 -1.963 4.052 1.00 85.94 107 GLU A CA 1
ATOM 848 C C . GLU A 1 107 ? 6.497 -1.129 4.541 1.00 85.94 107 GLU A C 1
ATOM 850 O O . GLU A 1 107 ? 6.208 -1.128 5.739 1.00 85.94 107 GLU A O 1
ATOM 855 N N . ALA A 1 108 ? 5.748 -0.509 3.624 1.00 80.00 108 ALA A N 1
ATOM 856 C CA . ALA A 1 108 ? 4.545 0.254 3.952 1.00 80.00 108 ALA A CA 1
ATOM 857 C C . ALA A 1 108 ? 3.466 -0.620 4.616 1.00 80.00 108 ALA A C 1
ATOM 859 O O . ALA A 1 108 ? 2.847 -0.207 5.599 1.00 80.00 108 ALA A O 1
ATOM 860 N N . GLU A 1 109 ? 3.263 -1.849 4.131 1.00 78.06 109 GLU A N 1
ATOM 861 C CA . GLU A 1 109 ? 2.382 -2.830 4.768 1.00 78.06 109 GLU A CA 1
ATOM 862 C C . GLU A 1 109 ? 2.866 -3.166 6.179 1.00 78.06 109 GLU A C 1
ATOM 864 O O . GLU A 1 109 ? 2.072 -3.155 7.118 1.00 78.06 109 GLU A O 1
ATOM 869 N N . THR A 1 110 ? 4.163 -3.428 6.358 1.00 83.06 110 THR A N 1
ATOM 870 C CA . THR A 1 110 ? 4.747 -3.751 7.667 1.00 83.06 110 THR A CA 1
ATOM 871 C C . THR A 1 110 ? 4.581 -2.596 8.653 1.00 83.06 110 THR A C 1
ATOM 873 O O . THR A 1 110 ? 4.181 -2.820 9.798 1.00 83.06 110 THR A O 1
ATOM 876 N N . GLU A 1 111 ? 4.834 -1.358 8.228 1.00 84.12 111 GLU A N 1
ATOM 877 C CA . GLU A 1 111 ? 4.636 -0.163 9.051 1.00 84.12 111 GLU A CA 1
ATOM 878 C C . GLU A 1 111 ? 3.160 -0.000 9.444 1.00 84.12 111 GLU A C 1
ATOM 880 O O . GLU A 1 111 ? 2.840 0.205 10.623 1.00 84.12 111 GLU A O 1
ATOM 885 N N . ALA A 1 112 ? 2.247 -0.155 8.481 1.00 76.75 112 ALA A N 1
ATOM 886 C CA . ALA A 1 112 ? 0.812 -0.111 8.729 1.00 76.75 112 ALA A CA 1
ATOM 887 C C . ALA A 1 112 ? 0.389 -1.195 9.734 1.00 76.75 112 ALA A C 1
ATOM 889 O O . ALA A 1 112 ? -0.291 -0.882 10.716 1.00 76.75 112 ALA A O 1
ATOM 890 N N . TRP A 1 113 ? 0.857 -2.436 9.560 1.00 76.06 113 TRP A N 1
ATOM 891 C CA . TRP A 1 113 ? 0.626 -3.551 10.483 1.00 76.06 113 TRP A CA 1
ATOM 892 C C . TRP A 1 113 ? 1.165 -3.274 11.891 1.00 76.06 113 TRP A C 1
ATOM 894 O O . TRP A 1 113 ? 0.490 -3.556 12.881 1.00 76.06 113 TRP A O 1
ATOM 904 N N . GLN A 1 114 ? 2.350 -2.679 12.026 1.00 76.81 114 GLN A N 1
ATOM 905 C CA . GLN A 1 114 ? 2.905 -2.323 13.336 1.00 76.81 114 GLN A CA 1
ATOM 906 C C . GLN A 1 114 ? 2.102 -1.218 14.026 1.00 76.81 114 GLN A C 1
ATOM 908 O O . GLN A 1 114 ? 1.802 -1.311 15.221 1.00 76.81 114 GLN A O 1
ATOM 913 N N . LYS A 1 115 ? 1.729 -0.169 13.285 1.00 81.69 115 LYS A N 1
ATOM 914 C CA . LYS A 1 115 ? 0.902 0.930 13.802 1.00 81.69 115 LYS A CA 1
ATOM 915 C C . LYS A 1 115 ? -0.450 0.412 14.282 1.00 81.69 115 LYS A C 1
ATOM 917 O O . LYS A 1 115 ? -0.923 0.798 15.349 1.00 81.69 115 LYS A O 1
ATOM 922 N N . LEU A 1 116 ? -1.026 -0.506 13.522 1.00 79.81 116 LEU A N 1
ATOM 923 C CA . LEU A 1 116 ? -2.269 -1.186 13.829 1.00 79.81 116 LEU A CA 1
ATOM 924 C C . LEU A 1 116 ? -2.186 -1.989 15.130 1.00 79.81 116 LEU A C 1
ATOM 926 O O . LEU A 1 116 ? -2.992 -1.776 16.035 1.00 79.81 116 LEU A O 1
ATOM 930 N N . ILE A 1 117 ? -1.165 -2.841 15.269 1.00 74.31 117 ILE A N 1
ATOM 931 C CA . ILE A 1 117 ? -0.914 -3.605 16.499 1.00 74.31 117 ILE A CA 1
ATOM 932 C C . ILE A 1 117 ? -0.771 -2.663 17.701 1.00 74.31 117 ILE A C 1
ATOM 934 O O . ILE A 1 117 ? -1.325 -2.939 18.766 1.00 74.31 117 ILE A O 1
ATOM 938 N N . ARG A 1 118 ? -0.079 -1.529 17.540 1.00 79.81 118 ARG A N 1
ATOM 939 C CA . ARG A 1 118 ? 0.101 -0.535 18.607 1.00 79.81 118 ARG A CA 1
ATOM 940 C C . ARG A 1 118 ? -1.229 0.057 19.077 1.00 79.81 118 ARG A C 1
ATOM 942 O O . ARG A 1 118 ? -1.472 0.092 20.280 1.00 79.81 118 ARG A O 1
ATOM 949 N N . VAL A 1 119 ? -2.086 0.489 18.149 1.00 82.44 119 VAL A N 1
ATOM 950 C CA . VAL A 1 119 ? -3.410 1.046 18.481 1.00 82.44 119 VAL A CA 1
ATOM 951 C C . VAL A 1 119 ? -4.285 -0.012 19.151 1.00 82.44 119 VAL A C 1
ATOM 953 O O . VAL A 1 119 ? -4.848 0.251 20.207 1.00 82.44 119 VAL A O 1
ATOM 956 N N . LEU A 1 120 ? -4.338 -1.231 18.606 1.00 78.44 120 LEU A N 1
ATOM 957 C CA . LEU A 1 120 ? -5.106 -2.328 19.205 1.00 78.44 120 LEU A CA 1
ATOM 958 C C . LEU A 1 120 ? -4.644 -2.631 20.632 1.00 78.44 120 LEU A C 1
ATOM 960 O O . LEU A 1 120 ? -5.465 -2.755 21.537 1.00 78.44 120 LEU A O 1
ATOM 964 N N . THR A 1 121 ? -3.330 -2.712 20.841 1.00 76.69 121 THR A N 1
ATOM 965 C CA . THR A 1 121 ? -2.744 -2.978 22.160 1.00 76.69 121 THR A CA 1
ATOM 966 C C . THR A 1 121 ? -3.115 -1.877 23.146 1.00 76.69 121 THR A C 1
ATOM 968 O O . THR A 1 121 ? -3.515 -2.175 24.267 1.00 76.69 121 THR A O 1
ATOM 971 N N . HIS A 1 122 ? -3.032 -0.613 22.727 1.00 84.62 122 HIS A N 1
ATOM 972 C CA . HIS A 1 122 ? -3.425 0.526 23.550 1.00 84.62 122 HIS A CA 1
ATOM 973 C C . HIS A 1 122 ? -4.905 0.458 23.953 1.00 84.62 122 HIS A C 1
ATOM 975 O O . HIS A 1 122 ? -5.218 0.577 25.134 1.00 84.62 122 HIS A O 1
ATOM 981 N N . GLU A 1 123 ? -5.813 0.190 23.013 1.00 83.00 123 GLU A N 1
ATOM 982 C CA . GLU A 1 123 ? -7.252 0.125 23.304 1.00 83.00 123 GLU A CA 1
ATOM 983 C C . GLU A 1 123 ? -7.636 -1.079 24.178 1.00 83.00 123 GLU A C 1
ATOM 985 O O . GLU A 1 123 ? -8.465 -0.956 25.092 1.00 83.00 123 GLU A O 1
ATOM 990 N N . ILE A 1 124 ? -6.982 -2.227 23.966 1.00 78.69 124 ILE A N 1
ATOM 991 C CA . ILE A 1 124 ? -7.117 -3.411 24.823 1.00 78.69 124 ILE A CA 1
ATOM 992 C C . ILE A 1 124 ? -6.638 -3.090 26.239 1.00 78.69 124 ILE A C 1
ATOM 994 O O . ILE A 1 124 ? -7.386 -3.291 27.196 1.00 78.69 124 ILE A O 1
ATOM 998 N N . MET A 1 125 ? -5.424 -2.554 26.386 1.00 76.75 125 MET A N 1
ATOM 999 C CA . MET A 1 125 ? -4.837 -2.241 27.691 1.00 76.75 125 MET A CA 1
ATOM 1000 C C . MET A 1 125 ? -5.645 -1.186 28.440 1.00 76.75 125 MET A C 1
ATOM 1002 O O . MET A 1 125 ? -5.927 -1.358 29.627 1.00 76.75 125 MET A O 1
ATOM 1006 N N . ASN A 1 126 ? -6.100 -0.146 27.742 1.00 81.00 126 ASN A N 1
ATOM 1007 C CA . ASN A 1 126 ? -6.961 0.875 28.319 1.00 81.00 126 ASN A CA 1
ATOM 1008 C C . ASN A 1 126 ? -8.242 0.266 28.879 1.00 81.00 126 ASN A C 1
ATOM 1010 O O . ASN A 1 126 ? -8.714 0.682 29.937 1.00 81.00 126 ASN A O 1
ATOM 1014 N N . SER A 1 127 ? -8.826 -0.707 28.190 1.00 81.62 127 SER A N 1
ATOM 1015 C CA . SER A 1 127 ? -10.083 -1.322 28.611 1.00 81.62 127 SER A CA 1
ATOM 1016 C C . SER A 1 127 ? -9.894 -2.365 29.714 1.00 81.62 127 SER A C 1
ATOM 1018 O O . SER A 1 127 ? -10.695 -2.391 30.646 1.00 81.62 127 SER A O 1
ATOM 1020 N N . ILE A 1 128 ? -8.836 -3.179 29.647 1.00 78.31 128 ILE A N 1
ATOM 1021 C CA . ILE A 1 128 ? -8.575 -4.292 30.574 1.00 78.31 128 ILE A CA 1
ATOM 1022 C C . ILE A 1 128 ? -7.995 -3.823 31.913 1.00 78.31 128 ILE A C 1
ATOM 1024 O O . ILE A 1 128 ? -8.413 -4.332 32.951 1.00 78.31 128 ILE A O 1
ATOM 1028 N N . ALA A 1 129 ? -7.074 -2.854 31.934 1.00 74.94 129 ALA A N 1
ATOM 1029 C CA . ALA A 1 129 ? -6.404 -2.458 33.177 1.00 74.94 129 ALA A CA 1
ATOM 1030 C C . ALA A 1 129 ? -7.381 -1.986 34.283 1.00 74.94 129 ALA A C 1
ATOM 1032 O O . ALA A 1 129 ? -7.278 -2.485 35.405 1.00 74.94 129 ALA A O 1
ATOM 1033 N N . PRO A 1 130 ? -8.392 -1.133 33.999 1.00 72.88 130 PRO A N 1
ATOM 1034 C CA . PRO A 1 130 ? -9.400 -0.763 34.995 1.00 72.88 130 PRO A CA 1
ATOM 1035 C C . PRO A 1 130 ? -10.300 -1.931 35.409 1.00 72.88 130 PRO A C 1
ATOM 1037 O O . PRO A 1 130 ? -10.801 -1.948 36.529 1.00 72.88 130 PRO A O 1
ATOM 1040 N N . VAL A 1 131 ? -10.538 -2.897 34.513 1.00 80.56 131 VAL A N 1
ATOM 1041 C CA . VAL A 1 131 ? -11.348 -4.084 34.823 1.00 80.56 131 VAL A CA 1
ATOM 1042 C C . VAL A 1 131 ? -10.641 -4.945 35.860 1.00 80.56 131 VAL A C 1
ATOM 1044 O O . VAL A 1 131 ? -11.276 -5.340 36.835 1.00 80.56 131 VAL A O 1
ATOM 1047 N N . ILE A 1 132 ? -9.339 -5.188 35.684 1.00 71.06 132 ILE A N 1
ATOM 1048 C CA . ILE A 1 132 ? -8.520 -5.948 36.636 1.00 71.06 132 ILE A CA 1
ATOM 1049 C C . ILE A 1 132 ? -8.509 -5.244 37.997 1.00 71.06 132 ILE A C 1
ATOM 1051 O O . ILE A 1 132 ? -8.936 -5.841 38.982 1.00 71.06 132 ILE A O 1
ATOM 1055 N N . SER A 1 133 ? -8.143 -3.956 38.048 1.00 80.69 133 SER A N 1
ATOM 1056 C CA . SER A 1 133 ? -8.011 -3.241 39.327 1.00 80.69 133 SER A CA 1
ATOM 1057 C C . SER A 1 133 ? -9.334 -3.137 40.096 1.00 80.69 133 SER A C 1
ATOM 1059 O O . SER A 1 133 ? -9.365 -3.262 41.321 1.00 80.69 133 SER A O 1
ATOM 1061 N N . LEU A 1 134 ? -10.454 -2.906 39.396 1.00 84.88 134 LEU A N 1
ATOM 1062 C CA . LEU A 1 134 ? -11.778 -2.851 40.022 1.00 84.88 134 LEU A CA 1
ATOM 1063 C C . LEU A 1 134 ? -12.241 -4.230 40.488 1.00 84.88 134 LEU A C 1
ATOM 1065 O O . LEU A 1 134 ? -12.850 -4.326 41.550 1.00 84.88 134 LEU A O 1
ATOM 1069 N N . SER A 1 135 ? -11.939 -5.284 39.727 1.00 80.94 135 SER A N 1
ATOM 1070 C CA . SER A 1 135 ? -12.277 -6.657 40.116 1.00 80.94 135 SER A CA 1
ATOM 1071 C C . SER A 1 135 ? -11.514 -7.083 41.371 1.00 80.94 135 SER A C 1
ATOM 1073 O O . SER A 1 135 ? -12.118 -7.647 42.279 1.00 80.94 135 SER A O 1
ATOM 1075 N N . GLU A 1 136 ? -10.223 -6.751 41.468 1.00 79.81 136 GLU A N 1
ATOM 1076 C CA . GLU A 1 136 ? -9.406 -6.973 42.671 1.00 79.81 136 GLU A CA 1
ATOM 1077 C C . GLU A 1 136 ? -9.953 -6.200 43.877 1.00 79.81 136 GLU A C 1
ATOM 1079 O O . GLU A 1 136 ? -10.181 -6.788 44.933 1.00 79.81 136 GLU A O 1
ATOM 1084 N N . THR A 1 137 ? -10.270 -4.911 43.697 1.00 82.19 137 THR A N 1
ATOM 1085 C CA . THR A 1 137 ? -10.848 -4.067 44.761 1.00 82.19 137 THR A CA 1
ATOM 1086 C C . THR A 1 137 ? -12.170 -4.640 45.285 1.00 82.19 137 THR A C 1
ATOM 1088 O O . THR A 1 137 ? -12.443 -4.607 46.486 1.00 82.19 137 THR A O 1
ATOM 1091 N N . VAL A 1 138 ? -13.013 -5.155 44.386 1.00 82.50 138 VAL A N 1
ATOM 1092 C CA . VAL A 1 138 ? -14.284 -5.799 44.739 1.00 82.50 138 VAL A CA 1
ATOM 1093 C C . VAL A 1 138 ? -14.050 -7.109 45.490 1.00 82.50 138 VAL A C 1
ATOM 1095 O O . VAL A 1 138 ? -14.697 -7.338 46.512 1.00 82.50 138 VAL A O 1
ATOM 1098 N N . ALA A 1 139 ? -13.125 -7.948 45.020 1.00 77.62 139 ALA A N 1
ATOM 1099 C CA . ALA A 1 139 ? -12.812 -9.229 45.646 1.00 77.62 139 ALA A CA 1
ATOM 1100 C C . ALA A 1 139 ? -12.237 -9.057 47.063 1.00 77.62 139 ALA A C 1
ATOM 1102 O O . ALA A 1 139 ? -12.704 -9.724 47.986 1.00 77.62 139 ALA A O 1
ATOM 1103 N N . GLU A 1 140 ? -11.298 -8.126 47.266 1.00 78.00 140 GLU A N 1
ATOM 1104 C CA . GLU A 1 140 ? -10.763 -7.810 48.599 1.00 78.00 140 GLU A CA 1
ATOM 1105 C C . GLU A 1 140 ? -11.875 -7.378 49.559 1.00 78.00 140 GLU A C 1
ATOM 1107 O O . GLU A 1 140 ? -12.014 -7.934 50.649 1.00 78.00 140 GLU A O 1
ATOM 1112 N N . ARG A 1 141 ? -12.734 -6.438 49.147 1.00 75.62 141 ARG A N 1
ATOM 1113 C CA . ARG A 1 141 ? -13.810 -5.927 50.012 1.00 75.62 141 ARG A CA 1
ATOM 1114 C C . ARG A 1 141 ? -14.884 -6.957 50.329 1.00 75.62 141 ARG A C 1
ATOM 1116 O O . ARG A 1 141 ? -15.421 -6.938 51.429 1.00 75.62 141 ARG A O 1
ATOM 1123 N N . ALA A 1 142 ? -15.172 -7.876 49.410 1.00 70.19 142 ALA A N 1
ATOM 1124 C CA . ALA A 1 142 ? -16.100 -8.973 49.669 1.00 70.19 142 ALA A CA 1
ATOM 1125 C C . ALA A 1 142 ? -15.590 -9.940 50.758 1.00 70.19 142 ALA A C 1
ATOM 1127 O O . ALA A 1 142 ? -16.397 -10.610 51.402 1.00 70.19 142 ALA A O 1
ATOM 1128 N N . THR A 1 143 ? -14.272 -10.005 50.989 1.00 69.81 143 THR A N 1
ATOM 1129 C CA . THR A 1 143 ? -13.659 -10.912 51.977 1.00 69.81 143 THR A CA 1
ATOM 1130 C C . THR A 1 143 ? -13.469 -10.299 53.368 1.00 69.81 143 THR A C 1
ATOM 1132 O O . THR A 1 143 ? -13.367 -11.040 54.346 1.00 69.81 143 THR A O 1
ATOM 1135 N N . ILE A 1 144 ? -13.472 -8.968 53.495 1.00 60.81 144 ILE A N 1
ATOM 1136 C CA . ILE A 1 144 ? -13.224 -8.267 54.762 1.00 60.81 144 ILE A CA 1
ATOM 1137 C C . ILE A 1 144 ? -14.570 -7.884 55.417 1.00 60.81 144 ILE A C 1
ATOM 1139 O O . ILE A 1 144 ? -15.276 -7.003 54.945 1.00 60.81 144 ILE A O 1
ATOM 1143 N N . ASN A 1 145 ? -14.906 -8.529 56.544 1.00 53.84 145 ASN A N 1
ATOM 1144 C CA . ASN A 1 145 ? -15.970 -8.175 57.512 1.00 53.84 145 ASN A CA 1
ATOM 1145 C C . ASN A 1 145 ? -17.459 -8.293 57.115 1.00 53.84 145 ASN A C 1
ATOM 1147 O O . ASN A 1 145 ? -18.319 -7.935 57.920 1.00 53.84 145 ASN A O 1
ATOM 1151 N N . GLY A 1 146 ? -17.791 -8.877 55.963 1.00 61.72 146 GLY A N 1
ATOM 1152 C CA . GLY A 1 146 ? -19.183 -9.000 55.513 1.00 61.72 146 GLY A CA 1
ATOM 1153 C C . GLY A 1 146 ? -19.724 -7.675 54.962 1.00 61.72 146 GLY A C 1
ATOM 1154 O O . GLY A 1 146 ? -19.429 -6.594 55.467 1.00 61.72 146 GLY A O 1
ATOM 1155 N N . MET A 1 147 ? -20.496 -7.752 53.875 1.00 64.81 147 MET A N 1
ATOM 1156 C CA . MET A 1 147 ? -20.910 -6.561 53.128 1.00 64.81 147 MET A CA 1
ATOM 1157 C C . MET A 1 147 ? -21.856 -5.679 53.948 1.00 64.81 147 MET A C 1
ATOM 1159 O O . MET A 1 147 ? -22.987 -6.064 54.241 1.00 64.81 147 MET A O 1
ATOM 1163 N N . ASN A 1 148 ? -21.414 -4.461 54.257 1.00 77.25 148 ASN A N 1
ATOM 1164 C CA . ASN A 1 148 ? -22.305 -3.376 54.660 1.00 77.25 148 ASN A CA 1
ATOM 1165 C C . ASN A 1 148 ? -22.901 -2.683 53.410 1.00 77.25 148 ASN A C 1
ATOM 1167 O O . ASN A 1 148 ? -22.434 -2.879 52.285 1.00 77.25 148 ASN A O 1
ATOM 1171 N N . GLU A 1 149 ? -23.937 -1.855 53.584 1.00 78.38 149 GLU A N 1
ATOM 1172 C CA . GLU A 1 149 ? -24.604 -1.149 52.469 1.00 78.38 149 GLU A CA 1
ATOM 1173 C C . GLU A 1 149 ? -23.649 -0.281 51.629 1.00 78.38 149 GLU A C 1
ATOM 1175 O O . GLU A 1 149 ? -23.823 -0.161 50.414 1.00 78.38 149 GLU A O 1
ATOM 1180 N N . LYS A 1 150 ? -22.614 0.303 52.249 1.00 79.19 150 LYS A N 1
ATOM 1181 C CA . LYS A 1 150 ? -21.609 1.113 51.542 1.00 79.19 150 LYS A CA 1
ATOM 1182 C C . LYS A 1 150 ? -20.730 0.263 50.631 1.00 79.19 150 LYS A C 1
ATOM 1184 O O . LYS A 1 150 ? -20.484 0.658 49.492 1.00 79.19 150 LYS A O 1
ATOM 1189 N N . ASP A 1 151 ? -20.283 -0.894 51.103 1.00 77.94 151 ASP A N 1
ATOM 1190 C CA . ASP A 1 151 ? -19.473 -1.815 50.309 1.00 77.94 151 ASP A CA 1
ATOM 1191 C C . ASP A 1 151 ? -20.283 -2.411 49.156 1.00 77.94 151 ASP A C 1
ATOM 1193 O O . ASP A 1 151 ? -19.772 -2.506 48.040 1.00 77.94 151 ASP A O 1
ATOM 1197 N N . TYR A 1 152 ? -21.575 -2.685 49.371 1.00 80.62 152 TYR A N 1
ATOM 1198 C CA . TYR A 1 152 ? -22.486 -3.080 48.296 1.00 80.62 152 TYR A CA 1
ATOM 1199 C C . TYR A 1 152 ? -22.615 -2.005 47.210 1.00 80.62 152 TYR A C 1
ATOM 1201 O O . TYR A 1 152 ? -22.464 -2.307 46.025 1.00 80.62 152 TYR A O 1
ATOM 1209 N N . ALA A 1 153 ? -22.812 -0.739 47.590 1.00 81.25 153 ALA A N 1
ATOM 1210 C CA . ALA A 1 153 ? -22.897 0.363 46.633 1.00 81.25 153 ALA A CA 1
ATOM 1211 C C . ALA A 1 153 ? -21.611 0.523 45.795 1.00 81.25 153 ALA A C 1
ATOM 1213 O O . ALA A 1 153 ? -21.678 0.728 44.581 1.00 81.25 153 ALA A O 1
ATOM 1214 N N . ILE A 1 154 ? -20.438 0.376 46.420 1.00 81.94 154 ILE A N 1
ATOM 1215 C CA . ILE A 1 154 ? -19.139 0.452 45.733 1.00 81.94 154 ILE A CA 1
ATOM 1216 C C . ILE A 1 154 ? -18.955 -0.734 44.782 1.00 81.94 154 ILE A C 1
ATOM 1218 O O . ILE A 1 154 ? -18.480 -0.556 43.659 1.00 81.94 154 ILE A O 1
ATOM 1222 N N . MET A 1 155 ? -19.400 -1.926 45.182 1.00 83.81 155 MET A N 1
ATOM 1223 C CA . MET A 1 155 ? -19.366 -3.118 44.339 1.00 83.81 155 MET A CA 1
ATOM 1224 C C . MET A 1 155 ? -20.226 -2.956 43.082 1.00 83.81 155 MET A C 1
ATOM 1226 O O . MET A 1 155 ? -19.783 -3.267 41.976 1.00 83.81 155 MET A O 1
ATOM 1230 N N . VAL A 1 156 ? -21.433 -2.402 43.234 1.00 81.50 156 VAL A N 1
ATOM 1231 C CA . VAL A 1 156 ? -22.331 -2.103 42.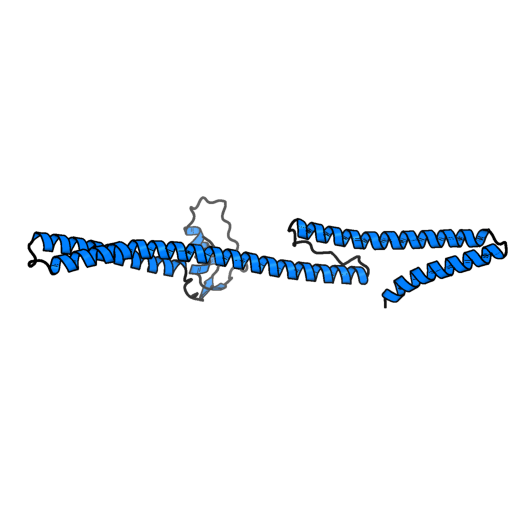110 1.00 81.50 156 VAL A CA 1
ATOM 1232 C C . VAL A 1 156 ? -21.694 -1.088 41.156 1.00 81.50 156 VAL A C 1
ATOM 1234 O O . VAL A 1 156 ? -21.713 -1.302 39.943 1.00 81.50 156 VAL A O 1
ATOM 1237 N N . GLN A 1 157 ? -21.071 -0.022 41.669 1.00 84.12 157 GLN A N 1
ATOM 1238 C CA . GLN A 1 157 ? -20.376 0.962 40.827 1.00 84.12 157 GLN A CA 1
ATOM 1239 C C . GLN A 1 157 ? -19.166 0.375 40.086 1.00 84.12 157 GLN A C 1
ATOM 1241 O O . GLN A 1 157 ? -18.957 0.665 38.900 1.00 84.12 157 GLN A O 1
ATOM 1246 N N . ALA A 1 158 ? -18.376 -0.465 40.756 1.00 85.19 158 ALA A N 1
ATOM 1247 C CA . ALA A 1 158 ? -17.254 -1.168 40.145 1.00 85.19 158 ALA A CA 1
ATOM 1248 C C . ALA A 1 158 ? -17.737 -2.104 39.025 1.00 85.19 158 ALA A C 1
ATOM 1250 O O . ALA A 1 158 ? -17.226 -2.031 37.907 1.00 85.19 158 ALA A O 1
ATOM 1251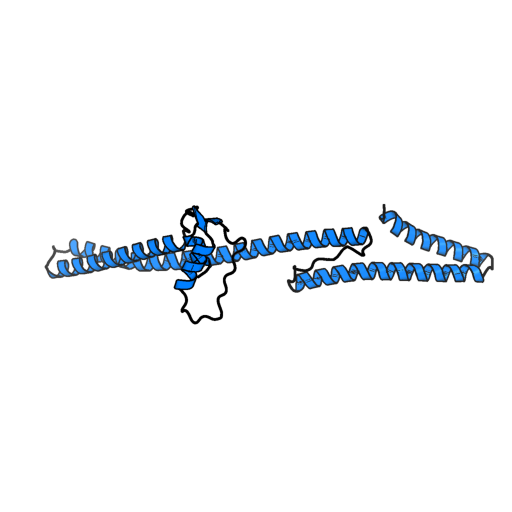 N N . MET A 1 159 ? -18.795 -2.886 39.271 1.00 83.69 159 MET A N 1
ATOM 1252 C CA . MET A 1 159 ? -19.415 -3.761 38.269 1.00 83.69 159 MET A CA 1
ATOM 1253 C C . MET A 1 159 ? -19.973 -2.997 37.067 1.00 83.69 159 MET A C 1
ATOM 1255 O O . MET A 1 159 ? -19.765 -3.410 35.926 1.00 83.69 159 MET A O 1
ATOM 1259 N N . GLN A 1 160 ? -20.637 -1.859 37.285 1.00 84.56 160 GLN A N 1
ATOM 1260 C CA . GLN A 1 160 ? -21.106 -0.996 36.195 1.00 84.56 160 GLN A CA 1
ATOM 1261 C C . GLN A 1 160 ? -19.943 -0.460 35.352 1.00 84.56 160 GLN A C 1
ATOM 1263 O O . GLN A 1 160 ? -20.032 -0.392 34.122 1.00 84.56 160 GLN A O 1
ATOM 1268 N N . THR A 1 161 ? -18.833 -0.098 35.997 1.00 84.88 161 THR A N 1
ATOM 1269 C CA . THR A 1 161 ? -17.641 0.387 35.297 1.00 84.88 161 THR A CA 1
ATOM 1270 C C . THR A 1 161 ? -16.978 -0.723 34.491 1.00 84.88 161 THR A C 1
ATOM 1272 O O . THR A 1 161 ? -16.686 -0.499 33.315 1.00 84.88 161 THR A O 1
ATOM 1275 N N . ILE A 1 162 ? -16.827 -1.919 35.068 1.00 87.19 162 ILE A N 1
ATOM 1276 C CA . ILE A 1 162 ? -16.340 -3.114 34.368 1.00 87.19 162 ILE A CA 1
ATOM 1277 C C . ILE A 1 162 ? -17.207 -3.390 33.136 1.00 87.19 162 ILE A C 1
ATOM 1279 O O . ILE A 1 162 ? -16.688 -3.435 32.023 1.00 87.19 162 ILE A O 1
ATOM 1283 N N . HIS A 1 163 ? -18.531 -3.467 33.310 1.00 81.44 163 HIS A N 1
ATOM 1284 C CA . HIS A 1 163 ? -19.469 -3.724 32.218 1.00 81.44 163 HIS A CA 1
ATOM 1285 C C . HIS A 1 163 ? -19.308 -2.723 31.066 1.00 81.44 163 HIS A C 1
ATOM 1287 O O . HIS A 1 163 ? -19.198 -3.115 29.904 1.00 81.44 163 HIS A O 1
ATOM 1293 N N . ARG A 1 164 ? -19.231 -1.423 31.378 1.00 85.12 164 ARG A N 1
ATOM 1294 C CA . ARG A 1 164 ? -19.053 -0.368 30.373 1.00 85.12 164 ARG A CA 1
ATOM 1295 C C . ARG A 1 164 ? -17.718 -0.482 29.627 1.00 85.12 164 ARG A C 1
ATOM 1297 O O . ARG A 1 164 ? -17.707 -0.282 28.415 1.00 85.12 164 ARG A O 1
ATOM 1304 N N . ARG A 1 165 ? -16.606 -0.798 30.309 1.00 88.44 165 ARG A N 1
ATOM 1305 C CA . ARG A 1 165 ? -15.291 -0.977 29.656 1.00 88.44 165 ARG A CA 1
ATOM 1306 C C . ARG A 1 165 ? -15.268 -2.216 28.768 1.00 88.44 165 ARG A C 1
ATOM 1308 O O . ARG A 1 165 ? -14.837 -2.119 27.624 1.00 88.44 165 ARG A O 1
ATOM 1315 N N . SER A 1 166 ? -15.790 -3.342 29.251 1.00 84.62 166 SER A N 1
ATOM 1316 C CA . SER A 1 166 ? -15.886 -4.576 28.466 1.00 84.62 166 SER A CA 1
ATOM 1317 C C . SER A 1 166 ? -16.761 -4.399 27.225 1.00 84.62 166 SER A C 1
ATOM 1319 O O . SER A 1 166 ? -16.372 -4.835 26.145 1.00 84.62 166 SER A O 1
ATOM 1321 N N . LYS A 1 167 ? -17.904 -3.708 27.350 1.00 82.25 167 LYS A N 1
ATOM 1322 C CA . LYS A 1 167 ? -18.770 -3.392 26.208 1.00 82.25 167 LYS A CA 1
ATOM 1323 C C . LYS A 1 167 ? -18.071 -2.485 25.192 1.00 82.25 167 LYS A C 1
ATOM 1325 O O . LYS A 1 167 ? -18.078 -2.797 24.010 1.00 82.25 167 LYS A O 1
ATOM 1330 N N . GLY A 1 168 ? -17.411 -1.418 25.647 1.00 83.75 168 GLY A N 1
ATOM 1331 C CA . GLY A 1 168 ? -16.665 -0.524 24.756 1.00 83.75 168 GLY A CA 1
ATOM 1332 C C . GLY A 1 168 ? -15.541 -1.234 23.994 1.00 83.75 168 GLY A C 1
ATOM 1333 O O . GLY A 1 168 ? -15.352 -0.980 22.808 1.00 83.75 168 GLY A O 1
ATOM 1334 N N . LEU A 1 169 ? -14.836 -2.169 24.642 1.00 85.75 169 LEU A N 1
ATOM 1335 C CA . LEU A 1 169 ? -13.826 -2.993 23.978 1.00 85.75 169 LEU A CA 1
ATOM 1336 C C . LEU A 1 169 ? -14.442 -3.920 22.922 1.00 85.75 169 LEU A C 1
ATOM 1338 O O . LEU A 1 169 ? -13.880 -4.060 21.838 1.00 85.75 169 LEU A O 1
ATOM 1342 N N . LEU A 1 170 ? -15.590 -4.535 23.220 1.00 80.38 170 LEU A N 1
ATOM 1343 C CA . LEU A 1 170 ? -16.316 -5.370 22.262 1.00 80.38 170 LEU A CA 1
ATOM 1344 C C . LEU A 1 170 ? -16.737 -4.556 21.031 1.00 80.38 170 LEU A C 1
ATOM 1346 O O . LEU A 1 170 ? -16.431 -4.957 19.910 1.00 80.38 170 LEU A O 1
ATOM 1350 N N . ASP A 1 171 ? -17.349 -3.388 21.242 1.00 83.44 171 ASP A N 1
ATOM 1351 C CA . ASP A 1 171 ? -17.771 -2.483 20.168 1.00 83.44 171 ASP A CA 1
ATOM 1352 C C . ASP A 1 171 ? -16.568 -2.034 19.318 1.00 83.44 171 ASP A C 1
ATOM 1354 O O . ASP A 1 171 ? -16.637 -2.002 18.088 1.00 83.44 171 ASP A O 1
ATOM 1358 N N . PHE A 1 172 ? -15.432 -1.732 19.958 1.00 82.81 172 PHE A N 1
ATOM 1359 C CA . PHE A 1 172 ? -14.186 -1.395 19.270 1.00 82.81 172 PHE A CA 1
ATOM 1360 C C . PHE A 1 172 ? -13.689 -2.549 18.389 1.00 82.81 172 PHE A C 1
ATOM 1362 O O . PHE A 1 172 ? -13.417 -2.339 17.208 1.00 82.81 172 PHE A O 1
ATOM 1369 N N . VAL A 1 173 ? -13.620 -3.773 18.923 1.00 80.38 173 VAL A N 1
ATOM 1370 C CA . VAL A 1 173 ? -13.198 -4.965 18.168 1.00 80.38 173 VAL A CA 1
ATOM 1371 C C . VAL A 1 173 ? -14.158 -5.260 17.013 1.00 80.38 173 VAL A C 1
ATOM 1373 O O . VAL A 1 173 ? -13.713 -5.599 15.916 1.00 80.38 173 VAL A O 1
ATOM 1376 N N . GLU A 1 174 ? -15.468 -5.108 17.212 1.00 77.31 174 GLU A N 1
ATOM 1377 C CA . GLU A 1 174 ? -16.461 -5.311 16.155 1.00 77.31 174 GLU A CA 1
ATOM 1378 C C . GLU A 1 174 ? -16.352 -4.273 15.038 1.00 77.31 174 GLU A C 1
ATOM 1380 O O . GLU A 1 174 ? -16.353 -4.638 13.859 1.00 77.31 174 GLU A O 1
ATOM 1385 N N . ASN A 1 175 ? -16.227 -2.992 15.387 1.00 78.50 175 ASN A N 1
ATOM 1386 C CA . ASN A 1 175 ? -16.035 -1.918 14.414 1.00 78.50 175 ASN A CA 1
ATOM 1387 C C . ASN A 1 175 ? -14.720 -2.092 13.656 1.00 78.50 175 ASN A C 1
ATOM 1389 O O . ASN A 1 175 ? -14.678 -1.967 12.434 1.00 78.50 175 ASN A O 1
ATOM 1393 N N . TYR A 1 176 ? -13.666 -2.487 14.362 1.00 74.88 176 TYR A N 1
ATOM 1394 C CA . TYR A 1 176 ? -12.386 -2.814 13.765 1.00 74.88 176 TYR A CA 1
ATOM 1395 C C . TYR A 1 176 ? -12.474 -4.006 12.795 1.00 74.88 176 TYR A C 1
ATOM 1397 O O . TYR A 1 176 ? -11.920 -3.970 11.694 1.00 74.88 176 TYR A O 1
ATOM 1405 N N . ARG A 1 177 ? -13.230 -5.052 13.154 1.00 69.50 177 ARG A N 1
ATOM 1406 C CA . ARG A 1 177 ? -13.491 -6.204 12.281 1.00 69.50 177 ARG A CA 1
ATOM 1407 C C . ARG A 1 177 ? -14.251 -5.800 11.018 1.00 69.50 177 ARG A C 1
ATOM 1409 O O . ARG A 1 177 ? -13.951 -6.340 9.960 1.00 69.50 177 ARG A O 1
ATOM 1416 N N . LYS A 1 178 ? -15.204 -4.865 11.112 1.00 69.50 178 LYS A N 1
ATOM 1417 C CA . LYS A 1 178 ? -15.915 -4.304 9.946 1.00 69.50 178 LYS A CA 1
ATOM 1418 C C . LYS A 1 178 ? -14.983 -3.499 9.037 1.00 69.50 178 LYS A C 1
ATOM 1420 O O . LYS A 1 178 ? -15.146 -3.548 7.828 1.00 69.50 178 LYS A O 1
ATOM 1425 N N . LEU A 1 179 ? -14.009 -2.790 9.610 1.00 68.19 179 LEU A N 1
ATOM 1426 C CA . LEU A 1 179 ? -13.054 -1.980 8.849 1.00 68.19 179 LEU A CA 1
ATOM 1427 C C . LEU A 1 179 ? -12.001 -2.827 8.118 1.00 68.19 179 LEU A C 1
ATOM 1429 O O . LEU A 1 179 ? -11.556 -2.468 7.036 1.00 68.19 179 LEU A O 1
ATOM 1433 N N . THR A 1 180 ? -11.581 -3.940 8.725 1.00 65.38 180 THR A N 1
ATOM 1434 C CA . THR A 1 180 ? -10.472 -4.773 8.223 1.00 65.38 180 THR A CA 1
ATOM 1435 C C . THR A 1 180 ? -10.912 -6.007 7.451 1.00 65.38 180 THR A C 1
ATOM 1437 O O . THR A 1 180 ? -10.112 -6.593 6.724 1.00 65.38 180 THR A O 1
ATOM 1440 N N . ARG A 1 181 ? -12.176 -6.419 7.577 1.00 64.50 181 ARG A N 1
ATOM 1441 C CA . ARG A 1 181 ? -12.752 -7.459 6.728 1.00 64.50 181 ARG A CA 1
ATOM 1442 C C . ARG A 1 181 ? -13.633 -6.814 5.678 1.00 64.50 181 ARG A C 1
ATOM 1444 O O . ARG A 1 181 ? -14.771 -6.454 5.963 1.00 64.50 181 ARG A O 1
ATOM 1451 N N . LEU A 1 182 ? -13.124 -6.762 4.450 1.00 63.03 182 LEU A N 1
ATOM 1452 C CA . LEU A 1 182 ? -13.987 -6.630 3.285 1.00 63.03 182 LEU A CA 1
ATOM 1453 C C . LEU A 1 182 ? -14.977 -7.810 3.314 1.00 63.03 182 LEU A C 1
ATOM 1455 O O . LEU A 1 182 ? -14.535 -8.963 3.405 1.00 63.03 182 LEU A O 1
ATOM 1459 N N . PRO A 1 183 ? -16.299 -7.562 3.322 1.00 67.19 183 PRO A N 1
ATOM 1460 C CA . PRO A 1 183 ? -17.266 -8.640 3.184 1.00 67.19 183 PRO A CA 1
ATOM 1461 C C . PRO A 1 183 ? -17.004 -9.386 1.871 1.00 67.19 183 PRO A C 1
ATOM 1463 O O . PRO A 1 183 ? -16.509 -8.807 0.904 1.00 67.19 183 PRO A O 1
ATOM 1466 N N . LEU A 1 184 ? -17.309 -10.687 1.840 1.00 77.12 184 LEU A N 1
ATOM 1467 C CA . LEU A 1 184 ? -17.228 -11.439 0.590 1.00 77.12 184 LEU A CA 1
ATOM 1468 C C . LEU A 1 184 ? -18.179 -10.791 -0.430 1.00 77.12 184 LEU A C 1
ATOM 1470 O O . LEU A 1 184 ? -19.347 -10.586 -0.084 1.00 77.12 184 LEU A O 1
ATOM 1474 N N . PRO A 1 185 ? -17.711 -10.481 -1.652 1.00 85.75 185 PRO A N 1
ATOM 1475 C CA . PRO A 1 185 ? -18.529 -9.804 -2.643 1.00 85.75 185 PRO A CA 1
ATOM 1476 C C . PRO A 1 185 ? -19.727 -10.674 -3.022 1.00 85.75 185 PRO A C 1
ATOM 1478 O O . PRO A 1 185 ? -19.600 -11.840 -3.403 1.00 85.75 185 PRO A O 1
ATOM 1481 N N . THR A 1 186 ? -20.909 -10.084 -2.941 1.00 90.06 186 THR A N 1
ATOM 1482 C CA . THR A 1 186 ? -22.164 -10.655 -3.412 1.00 90.06 186 THR A CA 1
ATOM 1483 C C . THR A 1 186 ? -22.352 -10.342 -4.893 1.00 90.06 186 THR A C 1
ATOM 1485 O O . THR A 1 186 ? -23.034 -9.397 -5.282 1.00 90.06 186 THR A O 1
ATOM 1488 N N . LEU A 1 187 ? -21.722 -11.154 -5.742 1.00 93.12 187 LEU A N 1
ATOM 1489 C CA . LEU A 1 187 ? -21.750 -10.963 -7.192 1.00 93.12 187 LEU A CA 1
ATOM 1490 C C . LEU A 1 187 ? -23.165 -11.146 -7.753 1.00 93.12 187 LEU A C 1
ATOM 1492 O O . LEU A 1 187 ? -23.789 -12.195 -7.575 1.00 93.12 187 LEU A O 1
ATOM 1496 N N . ARG A 1 188 ? -23.668 -10.126 -8.449 1.00 93.31 188 ARG A N 1
ATOM 1497 C CA . ARG A 1 188 ? -24.943 -10.163 -9.175 1.00 93.31 188 ARG A CA 1
ATOM 1498 C C . ARG A 1 188 ? -24.804 -9.390 -10.479 1.00 93.31 188 ARG A C 1
ATOM 1500 O O . ARG A 1 188 ? -23.996 -8.472 -10.573 1.00 93.31 188 ARG A O 1
ATOM 1507 N N . ASN A 1 189 ? -25.609 -9.752 -11.475 1.00 95.19 189 ASN A N 1
ATOM 1508 C CA . ASN A 1 189 ? -25.759 -8.917 -12.663 1.00 95.19 189 ASN A CA 1
ATOM 1509 C C . ASN A 1 189 ? -26.610 -7.695 -12.318 1.00 95.19 189 ASN A C 1
ATOM 1511 O O . ASN A 1 189 ? -27.711 -7.845 -11.786 1.00 95.19 189 ASN A O 1
ATOM 1515 N N . PHE A 1 190 ? -26.115 -6.505 -12.641 1.00 95.00 190 PHE A N 1
ATOM 1516 C CA . PHE A 1 190 ? -26.871 -5.261 -12.531 1.00 95.00 190 PHE A CA 1
ATOM 1517 C C . PHE A 1 190 ? -26.588 -4.336 -13.720 1.00 95.00 190 PHE A C 1
ATOM 1519 O O . PHE A 1 190 ? -25.507 -4.380 -14.310 1.00 95.00 190 PHE A O 1
ATOM 1526 N N . SER A 1 191 ? -27.566 -3.489 -14.049 1.00 95.00 191 SER A N 1
ATOM 1527 C CA . SER A 1 191 ? -27.433 -2.464 -15.088 1.00 95.00 191 SER A CA 1
ATOM 1528 C C . SER A 1 191 ? -26.584 -1.300 -14.581 1.00 95.00 191 SER A C 1
ATOM 1530 O O . SER A 1 191 ? -26.873 -0.732 -13.524 1.00 95.00 191 SER A O 1
ATOM 1532 N N . VAL A 1 192 ? -25.558 -0.923 -15.348 1.00 94.62 192 VAL A N 1
ATOM 1533 C CA . VAL A 1 192 ? -24.689 0.222 -15.021 1.00 94.62 192 VAL A CA 1
ATOM 1534 C C . VAL A 1 192 ? -25.466 1.535 -15.060 1.00 94.62 192 VAL A C 1
ATOM 1536 O O . VAL A 1 192 ? -25.262 2.393 -14.206 1.00 94.62 192 VAL A O 1
ATOM 1539 N N . SER A 1 193 ? -26.402 1.669 -15.998 1.00 92.25 193 SER A N 1
ATOM 1540 C CA . SER A 1 193 ? -27.267 2.846 -16.114 1.00 92.25 193 SER A CA 1
ATOM 1541 C C . SER A 1 193 ? -28.081 3.062 -14.833 1.00 92.25 193 SER A C 1
ATOM 1543 O O . SER A 1 193 ? -28.033 4.144 -14.257 1.00 92.25 193 SER A O 1
ATOM 1545 N N . ALA A 1 194 ? -28.698 1.999 -14.301 1.00 91.31 194 ALA A N 1
ATOM 1546 C CA . ALA A 1 194 ? -29.447 2.064 -13.044 1.00 91.31 194 ALA A CA 1
ATOM 1547 C C . ALA A 1 194 ? -28.566 2.380 -11.818 1.00 91.31 194 ALA A C 1
ATOM 1549 O O . ALA A 1 194 ? -29.036 2.981 -10.859 1.00 91.31 194 ALA A O 1
ATOM 1550 N N . LEU A 1 195 ? -27.291 1.969 -11.814 1.00 93.12 195 LEU A N 1
ATOM 1551 C CA . LEU A 1 195 ? -26.348 2.351 -10.756 1.00 93.12 195 LEU A CA 1
ATOM 1552 C C . LEU A 1 195 ? -26.057 3.860 -10.784 1.00 93.12 195 LEU A C 1
ATOM 1554 O O . LEU A 1 195 ? -26.083 4.506 -9.742 1.00 93.12 195 LEU A O 1
ATOM 1558 N N . PHE A 1 196 ? -25.784 4.428 -11.960 1.00 91.50 196 PHE A N 1
ATOM 1559 C CA . PHE A 1 196 ? -25.512 5.862 -12.068 1.00 91.50 196 PHE A CA 1
ATOM 1560 C C . PHE A 1 196 ? -26.746 6.726 -11.806 1.00 91.50 196 PHE A C 1
ATOM 1562 O O . PHE A 1 196 ? -26.595 7.818 -11.262 1.00 91.50 196 PHE A O 1
ATOM 1569 N N . ASP A 1 197 ? -27.946 6.246 -12.134 1.00 88.69 197 ASP A N 1
ATOM 1570 C CA . ASP A 1 197 ? -29.188 6.930 -11.768 1.00 88.69 197 ASP A CA 1
ATOM 1571 C C . ASP A 1 197 ? -29.355 7.026 -10.242 1.00 88.69 197 ASP A C 1
ATOM 1573 O O . ASP A 1 197 ? -29.677 8.100 -9.737 1.00 88.69 197 ASP A O 1
ATOM 1577 N N . ASP A 1 198 ? -29.034 5.964 -9.496 1.00 88.69 198 ASP A N 1
ATOM 1578 C CA . ASP A 1 198 ? -29.042 5.999 -8.027 1.00 88.69 198 ASP A CA 1
ATOM 1579 C C . ASP A 1 198 ? -27.963 6.938 -7.465 1.00 88.69 198 ASP A C 1
ATOM 1581 O O . ASP A 1 198 ? -28.235 7.729 -6.563 1.00 88.69 198 ASP A O 1
ATOM 1585 N N . ILE A 1 199 ? -26.749 6.916 -8.028 1.00 88.62 199 ILE A N 1
ATOM 1586 C CA . ILE A 1 199 ? -25.658 7.806 -7.599 1.00 88.62 199 ILE A CA 1
ATOM 1587 C C . ILE A 1 199 ? -26.022 9.275 -7.852 1.00 88.62 199 ILE A C 1
ATOM 1589 O O . ILE A 1 199 ? -25.728 10.128 -7.016 1.00 88.62 199 ILE A O 1
ATOM 1593 N N . ARG A 1 200 ? -26.713 9.594 -8.957 1.00 85.50 200 ARG A N 1
ATOM 1594 C CA . ARG A 1 200 ? -27.200 10.958 -9.233 1.00 85.50 200 ARG A CA 1
ATOM 1595 C C . ARG A 1 200 ? -28.095 11.496 -8.120 1.00 85.50 200 ARG A C 1
ATOM 1597 O O . ARG A 1 200 ? -28.014 12.686 -7.840 1.00 85.50 200 ARG A O 1
ATOM 1604 N N . LEU A 1 201 ? -28.898 10.649 -7.470 1.00 84.62 201 LEU A N 1
ATOM 1605 C CA . LEU A 1 201 ? -29.778 11.062 -6.368 1.00 84.62 201 LEU A CA 1
ATOM 1606 C C . LEU A 1 201 ? -29.009 11.490 -5.109 1.00 84.62 201 LEU A C 1
ATOM 1608 O O . LEU A 1 201 ? -29.556 12.217 -4.280 1.00 84.62 201 LEU A O 1
ATOM 1612 N N . LEU A 1 202 ? -27.756 11.052 -4.951 1.00 83.31 202 LEU A N 1
ATOM 1613 C CA . LEU A 1 202 ? -26.916 11.399 -3.801 1.00 83.31 202 LEU A CA 1
ATOM 1614 C C . LEU A 1 202 ? -26.270 12.786 -3.930 1.00 83.31 202 LEU A C 1
ATOM 1616 O O . LEU A 1 202 ? -25.831 13.348 -2.925 1.00 83.31 202 LEU A O 1
ATOM 1620 N N . PHE A 1 203 ? -26.237 13.361 -5.136 1.00 79.19 203 PHE A N 1
ATOM 1621 C CA . PHE A 1 203 ? -25.669 14.682 -5.394 1.00 79.19 203 PHE A CA 1
ATOM 1622 C C . PHE A 1 203 ? -26.778 15.712 -5.681 1.00 79.19 203 PHE A C 1
ATOM 1624 O O . PHE A 1 203 ? -27.728 15.412 -6.401 1.00 79.19 203 PHE A O 1
ATOM 1631 N N . PRO A 1 204 ? -26.689 16.952 -5.162 1.00 71.88 204 PRO A N 1
ATOM 1632 C CA . PRO A 1 204 ? -27.686 17.985 -5.442 1.00 71.88 204 PRO A CA 1
ATOM 1633 C C . PRO A 1 204 ? -27.790 18.292 -6.946 1.00 71.88 204 PRO A C 1
ATOM 1635 O O . PRO A 1 204 ? -26.763 18.410 -7.620 1.00 71.88 204 PRO A O 1
ATOM 1638 N N . GLU A 1 205 ? -29.012 18.536 -7.442 1.00 62.59 205 GLU A N 1
ATOM 1639 C CA . GLU A 1 205 ? -29.361 18.797 -8.859 1.00 62.59 205 GLU A CA 1
ATOM 1640 C C . GLU A 1 205 ? -28.605 19.959 -9.553 1.00 62.59 205 GLU A C 1
ATOM 1642 O O . GLU A 1 205 ? -28.798 20.197 -10.740 1.00 62.59 205 GLU A O 1
ATOM 1647 N N . LYS A 1 206 ? -27.729 20.694 -8.855 1.00 56.09 206 LYS A N 1
ATOM 1648 C CA . LYS A 1 206 ? -26.944 21.826 -9.392 1.00 56.09 206 LYS A CA 1
ATOM 1649 C C . LYS A 1 206 ? -25.442 21.553 -9.497 1.00 56.09 206 LYS A C 1
ATOM 1651 O O . LYS A 1 206 ? -24.630 22.475 -9.444 1.00 56.09 206 LYS A O 1
ATOM 1656 N N . SER A 1 207 ? -25.063 20.288 -9.609 1.00 58.38 207 SER A N 1
ATOM 1657 C CA . SER A 1 207 ? -23.671 19.886 -9.786 1.00 58.38 207 SER A CA 1
ATOM 1658 C C . SER A 1 207 ? -23.347 19.810 -11.283 1.00 58.38 207 SER A C 1
ATOM 1660 O O . SER A 1 207 ? -23.305 18.714 -11.832 1.00 58.38 207 SER A O 1
ATOM 1662 N N . ASP A 1 208 ? -23.069 20.937 -11.952 1.00 64.56 208 ASP A N 1
ATOM 1663 C CA . ASP A 1 208 ? -22.630 20.995 -13.376 1.00 64.56 208 ASP A CA 1
ATOM 1664 C C . ASP A 1 208 ? -21.272 20.290 -13.646 1.00 64.56 208 ASP A C 1
ATOM 1666 O O . ASP A 1 208 ? -20.633 20.475 -14.680 1.00 64.56 208 ASP A O 1
ATOM 1670 N N . ILE A 1 209 ? -20.796 19.491 -12.692 1.00 72.31 209 ILE A N 1
ATOM 1671 C CA . ILE A 1 209 ? -19.478 18.862 -12.652 1.00 72.31 209 ILE A CA 1
ATOM 1672 C C . ILE A 1 209 ? -19.527 17.334 -12.809 1.00 72.31 209 ILE A C 1
ATOM 1674 O O . ILE A 1 209 ? -18.475 16.726 -12.992 1.00 72.31 209 ILE A O 1
ATOM 1678 N N . LEU A 1 210 ? -20.707 16.701 -12.751 1.00 76.62 210 LEU A N 1
ATOM 1679 C CA . LEU A 1 210 ? -20.850 15.239 -12.786 1.00 76.62 210 LEU A CA 1
ATOM 1680 C C . LEU A 1 210 ? -21.560 14.766 -14.062 1.00 76.62 210 LEU A C 1
ATOM 1682 O O . LEU A 1 210 ? -22.767 14.928 -14.230 1.00 76.62 210 LEU A O 1
ATOM 1686 N N . PHE A 1 211 ? -20.797 14.132 -14.956 1.00 83.25 211 PHE A N 1
ATOM 1687 C CA . PHE A 1 211 ? -21.289 13.576 -16.216 1.00 83.25 211 PHE A CA 1
ATOM 1688 C C . PHE A 1 211 ? -21.038 12.069 -16.260 1.00 83.25 211 PHE A C 1
ATOM 1690 O O . PHE A 1 211 ? -19.896 11.618 -16.238 1.00 83.25 211 PHE A O 1
ATOM 1697 N N . PH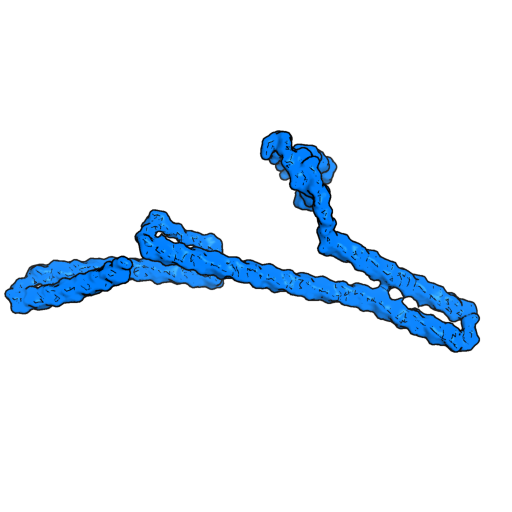E A 1 212 ? -22.112 11.291 -16.373 1.00 85.44 212 PHE A N 1
ATOM 1698 C CA . PHE A 1 212 ? -22.042 9.842 -16.552 1.00 85.44 212 PHE A CA 1
ATOM 1699 C C . PHE A 1 212 ? -22.293 9.487 -18.018 1.00 85.44 212 PHE A C 1
ATOM 1701 O O . PHE A 1 212 ? -23.254 9.971 -18.619 1.00 85.44 212 PHE A O 1
ATOM 1708 N N . HIS A 1 213 ? -21.449 8.630 -18.590 1.00 87.94 213 HIS A N 1
ATOM 1709 C CA . HIS A 1 213 ? -21.624 8.106 -19.943 1.00 87.94 213 HIS A CA 1
ATOM 1710 C C . HIS A 1 213 ? -21.451 6.587 -19.930 1.00 87.94 213 HIS A C 1
ATOM 1712 O O . HIS A 1 213 ? -20.392 6.088 -19.555 1.00 87.94 213 HIS A O 1
ATOM 1718 N N . VAL A 1 214 ? -22.491 5.858 -20.338 1.00 89.62 214 VAL A N 1
ATOM 1719 C CA . VAL A 1 214 ? -22.507 4.389 -20.377 1.00 89.62 214 VAL A CA 1
ATOM 1720 C C . VAL A 1 214 ? -22.501 3.942 -21.834 1.00 89.62 214 VAL A C 1
ATOM 1722 O O . VAL A 1 214 ? -23.337 4.382 -22.620 1.00 89.62 214 VAL A O 1
ATOM 1725 N N . LYS A 1 215 ? -21.545 3.087 -22.207 1.00 89.19 215 LYS A N 1
ATOM 1726 C CA . LYS A 1 215 ? -21.469 2.462 -23.533 1.00 89.19 215 LYS A CA 1
ATOM 1727 C C . LYS A 1 215 ? -21.064 0.989 -23.402 1.00 89.19 215 LYS A C 1
ATOM 1729 O O . LYS A 1 215 ? -20.020 0.735 -22.799 1.00 89.19 215 LYS A O 1
ATOM 1734 N N . PRO A 1 216 ? -21.800 0.041 -24.014 1.00 90.75 216 PRO A N 1
ATOM 1735 C CA . PRO A 1 216 ? -23.117 0.202 -24.656 1.00 90.75 216 PRO A CA 1
ATOM 1736 C C . PRO A 1 216 ? -24.218 0.578 -23.640 1.00 90.75 216 PRO A C 1
ATOM 1738 O O . PRO A 1 216 ? -24.012 0.433 -22.441 1.00 90.75 216 PRO A O 1
ATOM 1741 N N . GLU A 1 217 ? -25.360 1.106 -24.092 1.00 86.44 217 GLU A N 1
ATOM 1742 C CA . GLU A 1 217 ? -26.421 1.619 -23.195 1.00 86.44 217 GLU A CA 1
ATOM 1743 C C . GLU A 1 217 ? -27.040 0.541 -22.284 1.00 86.44 217 GLU A C 1
ATOM 1745 O O . GLU A 1 217 ? -27.519 0.843 -21.191 1.00 86.44 217 GLU A O 1
ATOM 1750 N N . ASP A 1 218 ? -26.987 -0.721 -22.709 1.00 90.50 218 ASP A N 1
ATOM 1751 C CA . ASP A 1 218 ? -27.471 -1.910 -22.004 1.00 90.50 218 ASP A CA 1
ATOM 1752 C C . ASP A 1 218 ? -26.362 -2.646 -21.227 1.00 90.50 218 ASP A C 1
ATOM 1754 O O . ASP A 1 218 ? -26.511 -3.821 -20.875 1.00 90.50 218 ASP A O 1
ATOM 1758 N N . LEU A 1 219 ? -25.244 -1.965 -20.941 1.00 94.75 219 LEU A N 1
ATOM 1759 C CA . LEU A 1 219 ? -24.119 -2.547 -20.217 1.00 94.75 219 LEU A CA 1
ATOM 1760 C C . LEU A 1 219 ? -24.562 -3.095 -18.851 1.00 94.75 219 LEU A C 1
ATOM 1762 O O . LEU A 1 219 ? -24.993 -2.357 -17.958 1.00 94.75 219 LEU A O 1
ATOM 1766 N N . ASN A 1 220 ? -24.386 -4.405 -18.687 1.00 94.94 220 ASN A N 1
ATOM 1767 C CA . ASN A 1 220 ? -24.562 -5.109 -17.425 1.00 94.94 220 ASN A CA 1
ATOM 1768 C C . ASN A 1 220 ? -23.200 -5.530 -16.871 1.00 94.94 220 ASN A C 1
ATOM 1770 O O . ASN A 1 220 ? -22.353 -6.038 -17.608 1.00 94.94 220 ASN A O 1
ATOM 1774 N N . LEU A 1 221 ? -23.007 -5.351 -15.565 1.00 94.69 221 LEU A N 1
ATOM 1775 C CA . LEU A 1 221 ? -21.814 -5.801 -14.854 1.00 94.69 221 LEU A CA 1
ATOM 1776 C C . LEU A 1 221 ? -22.153 -6.959 -13.923 1.00 94.69 221 LEU A C 1
ATOM 1778 O O . LEU A 1 221 ? -23.154 -6.915 -13.210 1.00 94.69 221 LEU A O 1
ATOM 1782 N N . TYR A 1 222 ? -21.276 -7.963 -13.904 1.00 96.19 222 TYR A N 1
ATOM 1783 C CA . TYR A 1 222 ? -21.289 -9.034 -12.914 1.00 96.19 222 TYR A CA 1
ATOM 1784 C C . TYR A 1 222 ? -20.310 -8.692 -11.788 1.00 96.19 222 TYR A C 1
ATOM 1786 O O . TYR A 1 222 ? -19.124 -9.015 -11.856 1.00 96.19 222 TYR A O 1
ATOM 1794 N N . ALA A 1 223 ? -20.797 -7.981 -10.774 1.00 94.12 223 ALA A N 1
ATOM 1795 C CA . ALA A 1 223 ? -19.996 -7.520 -9.642 1.00 94.12 223 ALA A CA 1
ATOM 1796 C C . ALA A 1 223 ? -20.868 -7.373 -8.384 1.00 94.12 223 ALA A C 1
ATOM 1798 O O . ALA A 1 223 ? -22.086 -7.553 -8.434 1.00 94.12 223 ALA A O 1
ATOM 1799 N N . ASP A 1 224 ? -20.256 -7.061 -7.241 1.00 95.00 224 ASP A N 1
ATOM 1800 C CA . ASP A 1 224 ? -21.013 -6.613 -6.071 1.00 95.00 224 ASP A CA 1
ATOM 1801 C C . ASP A 1 224 ? -21.387 -5.143 -6.268 1.00 95.00 224 ASP A C 1
ATOM 1803 O O . ASP A 1 224 ? -20.532 -4.257 -6.226 1.00 95.00 224 ASP A O 1
ATOM 1807 N N . ARG A 1 225 ? -22.675 -4.894 -6.515 1.00 92.88 225 ARG A N 1
ATOM 1808 C CA . ARG A 1 225 ? -23.189 -3.551 -6.788 1.00 92.88 225 ARG A CA 1
ATOM 1809 C C . ARG A 1 225 ? -22.875 -2.569 -5.662 1.00 92.88 225 ARG A C 1
ATOM 1811 O O . ARG A 1 225 ? -22.477 -1.451 -5.953 1.00 92.88 225 ARG A O 1
ATOM 1818 N N . ILE A 1 226 ? -23.046 -2.986 -4.407 1.00 89.44 226 ILE A N 1
ATOM 1819 C CA . ILE A 1 226 ? -22.883 -2.114 -3.238 1.00 89.44 226 ILE A CA 1
ATOM 1820 C C . ILE A 1 226 ? -21.415 -1.708 -3.107 1.00 89.44 226 ILE A C 1
ATOM 1822 O O . ILE A 1 226 ? -21.112 -0.543 -2.866 1.00 89.44 226 ILE A O 1
ATOM 1826 N N . MET A 1 227 ? -20.493 -2.650 -3.320 1.00 89.25 227 MET A N 1
ATOM 1827 C CA . MET A 1 227 ? -19.060 -2.346 -3.284 1.00 89.25 227 MET A CA 1
ATOM 1828 C C . MET A 1 227 ? -18.636 -1.423 -4.433 1.00 89.25 227 MET A C 1
ATOM 1830 O O . MET A 1 227 ? -17.815 -0.537 -4.218 1.00 89.25 227 MET A O 1
ATOM 1834 N N . VAL A 1 228 ? -19.191 -1.601 -5.639 1.00 92.00 228 VAL A N 1
ATOM 1835 C CA . VAL A 1 228 ? -18.927 -0.702 -6.779 1.00 92.00 228 VAL A CA 1
ATOM 1836 C C . VAL A 1 228 ? -19.471 0.700 -6.504 1.00 92.00 228 VAL A C 1
ATOM 1838 O O . VAL A 1 228 ? -18.766 1.678 -6.721 1.00 92.00 228 VAL A O 1
ATOM 1841 N N . GLU A 1 229 ? -20.693 0.802 -5.986 1.00 90.12 229 GLU A N 1
ATOM 1842 C CA . GLU A 1 229 ? -21.321 2.063 -5.583 1.00 90.12 229 GLU A CA 1
ATOM 1843 C C . GLU A 1 229 ? -20.463 2.815 -4.555 1.00 90.12 229 GLU A C 1
ATOM 1845 O O . GLU A 1 229 ? -20.172 3.992 -4.736 1.00 90.12 229 GLU A O 1
ATOM 1850 N N . GLN A 1 230 ? -19.957 2.111 -3.540 1.00 86.44 230 GLN A N 1
ATOM 1851 C CA . GLN A 1 230 ? -19.114 2.682 -2.487 1.00 86.44 230 GLN A CA 1
ATOM 1852 C C . GLN A 1 230 ? -17.736 3.169 -2.973 1.00 86.44 230 GLN A C 1
ATOM 1854 O O . GLN A 1 230 ? -17.126 3.999 -2.311 1.00 86.44 230 GLN A O 1
ATOM 1859 N N . VAL A 1 231 ? -17.219 2.655 -4.095 1.00 87.06 231 VAL A N 1
ATOM 1860 C CA . VAL A 1 231 ? -15.968 3.147 -4.710 1.00 87.06 231 VAL A CA 1
ATOM 1861 C C . VAL A 1 231 ? -16.208 4.404 -5.551 1.00 87.06 231 VAL A C 1
ATOM 1863 O O . VAL A 1 231 ? -15.284 5.186 -5.766 1.00 87.06 231 VAL A O 1
ATOM 1866 N N . LEU A 1 232 ? -17.427 4.577 -6.065 1.00 85.06 232 LEU A N 1
ATOM 1867 C CA . LEU A 1 232 ? -17.792 5.690 -6.941 1.00 85.06 232 LEU A CA 1
ATOM 1868 C C . LEU A 1 232 ? -18.227 6.953 -6.179 1.00 85.06 232 LEU A C 1
ATOM 1870 O O . LEU A 1 232 ? -18.181 8.033 -6.768 1.00 85.06 232 LEU A O 1
ATOM 1874 N N . ILE A 1 233 ? -18.665 6.810 -4.923 1.00 79.50 233 ILE A N 1
ATOM 1875 C CA . ILE A 1 233 ? -19.072 7.894 -4.007 1.00 79.50 233 ILE A CA 1
ATOM 1876 C C . ILE A 1 233 ? -17.883 8.320 -3.144 1.00 79.50 233 ILE A C 1
ATOM 1878 O O . ILE A 1 233 ? -17.673 9.547 -3.014 1.00 79.50 233 ILE A O 1
#

pLDDT: mean 79.08, std 9.21, range [47.91, 96.19]

Foldseek 3Di:
DCVVVVVVLVVVLVVLQVVLVVVVVVVDDPPSVVSVVVSVVSVVVVVVVVVVVVVVVVVLVVCVVVVVLVDQDDPPPHDPVVNVVSVVSNVVSVVVVVVVVVVVVVVVVVVVVVVVVVVLVVLVCVLVVLLVVLVVVLVVLCPPPHDDPVSVVSNVVSVVSNVVSVVVNVVVVVVVCVVPDDPDAPWDKDFPVVLVVVVVVVDPPPCPPDDDDDPPNRDIDGTRSVVVSVVVD

Sequence (233 aa):
MIRYLLFARILGIVVLSFTASFLMLKGFLFIPALFGFCILALSVFLYKDQQKTVKRMEYLIESIHYGDLSLFYPSDSMTEDEKALASSMNAALEALRSRLYSSVVAEAETEAWQKLIRVLTHEIMNSIAPVISLSETVAERATINGMNEKDYAIMVQAMQTIHRRSKGLLDFVENYRKLTRLPLPTLRNFSVSALFDDIRLLFPEKSDILFFHVKPEDLNLYADRIMVEQVLI

Organism: NCBI:txid357276

Radius of gyration: 39.48 Å; chains: 1; bounding box: 90×35×111 Å

Secondary structure (DSSP, 8-state):
--HHHHHHHHHHHHHHHHHHHHHHHTT--HHHHHHHHHHHHHHHHHHHHHHHHHHHHHHHHHHHHHT-TT-----TT--HHHHHH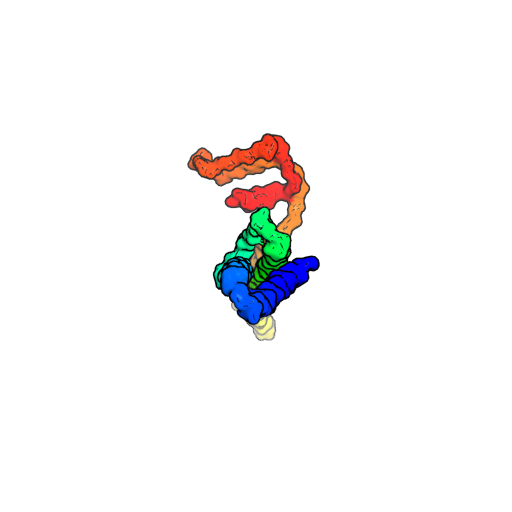HHHHHHHHHHHHHHHHHHHHHHHHHHHHHHHHHHHHHHHHHHHHHHHHHHHHHHHHHHSS---HHHHHHHHHHHHHHHHHHHHHHHHHHHHHHHH-PPPP--EEEEHHHHHHHHHHHS-TT-TT-----SSTT-EEEE-HHHHHHHH-